Protein AF-A0A8H2W6Y8-F1 (afdb_monomer_lite)

pLDDT: mean 78.62, std 17.36, range [32.47, 96.5]

Radius of gyration: 26.42 Å; chains: 1; bounding box: 64×46×78 Å

InterPro domains:
  IPR027417 P-loop containing nucleoside triphosphate hydrolase [G3DSA:3.40.50.300] (238-342)
  IPR027417 P-loop containing nucleoside triphosphate hydrolase [SSF52540] (246-328)

Organism: NCBI:txid28548

Structure (mmCIF, N/CA/C/O backbone):
data_AF-A0A8H2W6Y8-F1
#
_entry.id   AF-A0A8H2W6Y8-F1
#
loop_
_atom_site.group_PDB
_atom_site.id
_atom_site.type_symbol
_atom_site.label_atom_id
_atom_site.label_alt_id
_atom_site.label_comp_id
_atom_site.label_asym_id
_atom_site.label_entity_id
_atom_site.label_seq_id
_atom_site.pdbx_PDB_ins_code
_atom_site.Cartn_x
_atom_site.Cartn_y
_atom_site.Cartn_z
_atom_site.occupancy
_atom_site.B_iso_or_equiv
_atom_site.auth_seq_id
_atom_site.auth_comp_id
_atom_site.auth_asym_id
_atom_site.auth_atom_id
_atom_site.pdbx_PDB_model_num
ATOM 1 N N . MET A 1 1 ? 9.771 1.539 -40.640 1.00 57.88 1 MET A N 1
ATOM 2 C CA . MET A 1 1 ? 8.808 1.721 -39.533 1.00 57.88 1 MET A CA 1
ATOM 3 C C . MET A 1 1 ? 7.885 0.518 -39.459 1.00 57.88 1 MET A C 1
ATOM 5 O O . MET A 1 1 ? 7.829 -0.084 -38.401 1.00 57.88 1 MET A O 1
ATOM 9 N N . ASP A 1 2 ? 7.349 0.061 -40.593 1.00 81.31 2 ASP A N 1
ATOM 10 C CA . ASP A 1 2 ? 6.396 -1.059 -40.687 1.00 81.31 2 ASP A CA 1
ATOM 11 C C . ASP A 1 2 ? 6.769 -2.348 -39.928 1.00 81.31 2 ASP A C 1
ATOM 13 O O . ASP A 1 2 ? 5.905 -2.945 -39.291 1.00 81.31 2 ASP A O 1
ATOM 17 N N . GLU A 1 3 ? 8.038 -2.783 -39.932 1.00 86.38 3 GLU A N 1
ATOM 18 C CA . GLU A 1 3 ? 8.434 -4.002 -39.201 1.00 86.38 3 GLU A CA 1
ATOM 19 C C . GLU A 1 3 ? 8.438 -3.807 -37.674 1.00 86.38 3 GLU A C 1
ATOM 21 O O . GLU A 1 3 ? 7.981 -4.681 -36.938 1.00 86.38 3 GLU A O 1
ATOM 26 N N . VAL A 1 4 ? 8.915 -2.653 -37.191 1.00 87.25 4 VAL A N 1
ATOM 27 C CA . VAL A 1 4 ? 8.958 -2.340 -35.751 1.00 87.25 4 VAL A CA 1
ATOM 28 C C . VAL A 1 4 ? 7.540 -2.250 -35.204 1.00 87.25 4 VAL A C 1
ATOM 30 O O . VAL A 1 4 ? 7.223 -2.895 -34.208 1.00 87.25 4 VAL A O 1
ATOM 33 N N . ASP A 1 5 ? 6.670 -1.512 -35.892 1.00 88.12 5 ASP A N 1
ATOM 34 C CA . ASP A 1 5 ? 5.278 -1.345 -35.478 1.00 88.12 5 ASP A CA 1
ATOM 35 C C . ASP A 1 5 ? 4.524 -2.685 -35.502 1.00 88.12 5 ASP A C 1
ATOM 37 O O . ASP A 1 5 ? 3.761 -2.979 -34.580 1.00 88.12 5 ASP A O 1
ATOM 41 N N . SER A 1 6 ? 4.792 -3.544 -36.494 1.00 92.38 6 SER A N 1
ATOM 42 C CA . SER A 1 6 ? 4.224 -4.897 -36.564 1.00 92.38 6 SER A CA 1
ATOM 43 C C . SER A 1 6 ? 4.659 -5.785 -35.390 1.00 92.38 6 SER A C 1
ATOM 45 O O . SER A 1 6 ? 3.832 -6.492 -34.807 1.00 92.38 6 SER A O 1
ATOM 47 N N . LEU A 1 7 ? 5.939 -5.740 -35.004 1.00 91.19 7 LEU A N 1
ATOM 48 C CA . LEU A 1 7 ? 6.448 -6.491 -33.853 1.00 91.19 7 LEU A CA 1
ATOM 49 C C . LEU A 1 7 ? 5.825 -6.003 -32.541 1.00 91.19 7 LEU A C 1
ATOM 51 O O . LEU A 1 7 ? 5.311 -6.819 -31.771 1.00 91.19 7 LEU A O 1
ATOM 55 N N . LEU A 1 8 ? 5.781 -4.685 -32.327 1.00 90.75 8 LEU A N 1
ATOM 56 C CA . LEU A 1 8 ? 5.192 -4.097 -31.123 1.00 90.75 8 LEU A CA 1
ATOM 57 C C . LEU A 1 8 ? 3.691 -4.406 -31.015 1.00 90.75 8 LEU A C 1
ATOM 59 O O . LEU A 1 8 ? 3.219 -4.756 -29.935 1.00 90.75 8 LEU A O 1
ATOM 63 N N . GLN A 1 9 ? 2.939 -4.382 -32.122 1.00 90.50 9 GLN A N 1
ATOM 64 C CA . GLN A 1 9 ? 1.527 -4.803 -32.135 1.00 90.50 9 GLN A CA 1
ATOM 65 C C . GLN A 1 9 ? 1.342 -6.264 -31.703 1.00 90.50 9 GLN A C 1
ATOM 67 O O . GLN A 1 9 ? 0.351 -6.603 -31.056 1.00 90.50 9 GLN A O 1
ATOM 72 N N . ARG A 1 10 ? 2.316 -7.127 -32.010 1.00 92.75 10 ARG A N 1
ATOM 73 C CA . ARG A 1 10 ? 2.353 -8.534 -31.582 1.00 92.75 10 ARG A CA 1
ATOM 74 C C . ARG A 1 10 ? 2.951 -8.728 -30.183 1.00 92.75 10 ARG A C 1
ATOM 76 O O . ARG A 1 10 ? 3.127 -9.872 -29.779 1.00 92.75 10 ARG A O 1
ATOM 83 N N . ARG A 1 11 ? 3.237 -7.639 -29.452 1.00 92.94 11 ARG A N 1
ATOM 84 C CA . ARG A 1 11 ? 3.897 -7.612 -28.131 1.00 92.94 11 ARG A CA 1
ATOM 85 C C . ARG A 1 11 ? 5.300 -8.229 -28.119 1.00 92.94 11 ARG A C 1
ATOM 87 O O . ARG A 1 11 ? 5.751 -8.730 -27.092 1.00 92.94 11 ARG A O 1
ATOM 94 N N . LYS A 1 12 ? 5.995 -8.167 -29.254 1.00 92.56 12 LYS A N 1
ATOM 95 C CA . LYS A 1 12 ? 7.342 -8.710 -29.431 1.00 92.56 12 LYS A CA 1
ATOM 96 C C . LYS A 1 12 ? 8.338 -7.609 -29.773 1.00 92.56 12 LYS A C 1
ATOM 98 O O . LYS A 1 12 ? 7.972 -6.553 -30.283 1.00 92.56 12 LYS A O 1
ATOM 103 N N . THR A 1 13 ? 9.611 -7.865 -29.516 1.00 91.12 13 THR A N 1
ATOM 104 C CA . THR A 1 13 ? 10.723 -6.999 -29.917 1.00 91.12 13 THR A CA 1
ATOM 105 C C . THR A 1 13 ? 11.926 -7.830 -30.368 1.00 91.12 13 THR A C 1
ATOM 107 O O . THR A 1 13 ? 11.927 -9.052 -30.257 1.00 91.12 13 THR A O 1
ATOM 110 N N . ARG A 1 14 ? 12.953 -7.166 -30.900 1.00 87.75 14 ARG A N 1
ATOM 111 C CA . ARG A 1 14 ? 14.262 -7.751 -31.233 1.00 87.75 14 ARG A CA 1
ATOM 112 C C . ARG A 1 14 ? 15.365 -6.871 -30.676 1.00 87.75 14 ARG A C 1
ATOM 114 O O . ARG A 1 14 ? 15.134 -5.685 -30.440 1.00 87.75 14 ARG A O 1
ATOM 121 N N . LEU A 1 15 ? 16.577 -7.416 -30.572 1.00 81.50 15 LEU A N 1
ATOM 122 C CA . LEU A 1 15 ? 17.758 -6.710 -30.066 1.00 81.50 15 LEU A CA 1
ATOM 123 C C . LEU A 1 15 ? 17.911 -5.297 -30.661 1.00 81.50 15 LEU A C 1
ATOM 125 O O . LEU A 1 15 ? 17.992 -4.302 -29.943 1.00 81.50 15 LEU A O 1
ATOM 129 N N . GLN A 1 16 ? 17.867 -5.203 -31.990 1.00 80.69 16 GLN A N 1
ATOM 130 C CA . GLN A 1 16 ? 18.023 -3.948 -32.731 1.00 80.69 16 GLN A CA 1
ATOM 131 C C . GLN A 1 16 ? 16.876 -2.936 -32.534 1.00 80.69 16 GLN A C 1
ATOM 133 O O . GLN A 1 16 ? 17.031 -1.754 -32.857 1.00 80.69 16 GLN A O 1
ATOM 138 N N . TYR A 1 17 ? 15.730 -3.375 -31.999 1.00 86.12 17 TYR A N 1
ATOM 139 C CA . TY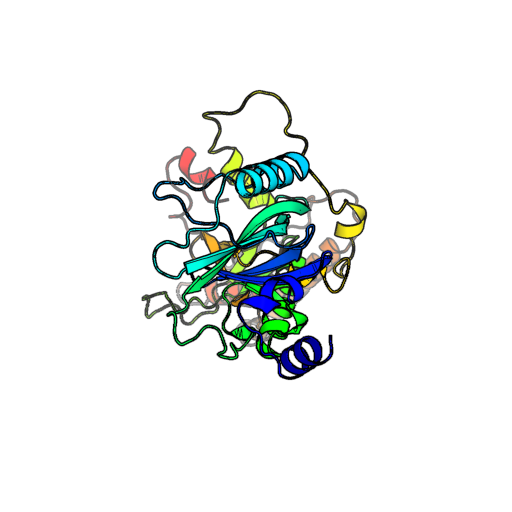R A 1 17 ? 14.519 -2.567 -31.839 1.00 86.12 17 TYR A CA 1
ATOM 140 C C . TYR A 1 17 ? 14.214 -2.156 -30.392 1.00 86.12 17 TYR A C 1
ATOM 142 O O . TYR A 1 17 ? 13.298 -1.368 -30.171 1.00 86.12 17 TYR A O 1
ATOM 150 N N . ILE A 1 18 ? 15.021 -2.579 -29.414 1.00 82.44 18 ILE A N 1
ATOM 151 C CA . ILE A 1 18 ? 14.842 -2.235 -27.989 1.00 82.44 18 ILE A CA 1
ATOM 152 C C . ILE A 1 18 ? 14.820 -0.729 -27.737 1.00 82.44 18 ILE A C 1
ATOM 154 O O . ILE A 1 18 ? 14.008 -0.248 -26.954 1.00 82.44 18 ILE A O 1
ATOM 158 N N . LYS A 1 19 ? 15.647 0.042 -28.448 1.00 78.06 19 LYS A N 1
ATOM 159 C CA . LYS A 1 19 ? 15.657 1.509 -28.328 1.00 78.06 19 LYS A CA 1
ATOM 160 C C . LYS A 1 19 ? 14.318 2.171 -28.686 1.00 78.06 19 LYS A C 1
ATOM 162 O O . LYS A 1 19 ? 14.076 3.293 -28.268 1.00 78.06 19 LYS A O 1
ATOM 167 N N . TYR A 1 20 ? 13.458 1.496 -29.456 1.00 84.31 20 TYR A N 1
ATOM 168 C CA . TYR A 1 20 ? 12.128 1.993 -29.828 1.00 84.31 20 TYR A CA 1
ATOM 169 C C . TYR A 1 20 ? 11.031 1.564 -28.851 1.00 84.31 20 TYR A C 1
ATOM 171 O O . TYR A 1 20 ? 9.911 2.066 -28.943 1.00 84.31 20 TYR A O 1
ATOM 179 N N . LEU A 1 21 ? 11.336 0.640 -27.934 1.00 84.38 21 LEU A N 1
ATOM 180 C CA . LEU A 1 21 ? 10.375 0.130 -26.964 1.00 84.38 21 LEU A CA 1
ATOM 181 C C . LEU A 1 21 ? 10.017 1.184 -25.911 1.00 84.38 21 LEU A C 1
ATOM 183 O O . LEU A 1 21 ? 8.897 1.193 -25.416 1.00 84.38 21 LEU A O 1
ATOM 187 N N . PHE A 1 22 ? 10.953 2.071 -25.583 1.00 82.31 22 PHE A N 1
ATOM 188 C CA . PHE A 1 22 ? 10.809 3.019 -24.489 1.00 82.31 22 PHE A CA 1
ATOM 189 C C . PHE A 1 22 ? 10.804 4.451 -24.999 1.00 82.31 22 PHE A C 1
ATOM 191 O O . PHE A 1 22 ? 11.765 4.886 -25.636 1.00 82.31 22 PHE A O 1
ATOM 198 N N . LYS A 1 23 ? 9.761 5.214 -24.664 1.00 82.75 23 LYS A N 1
ATOM 199 C CA . LYS A 1 23 ? 9.707 6.648 -24.969 1.00 82.75 23 LYS A CA 1
ATOM 200 C C . LYS A 1 23 ? 9.779 7.480 -23.690 1.00 82.75 23 LYS A C 1
ATOM 202 O O . LYS A 1 23 ? 9.312 7.025 -22.641 1.00 82.75 23 LYS A O 1
ATOM 207 N N . PRO A 1 24 ? 10.338 8.702 -23.738 1.00 84.25 24 PRO A N 1
ATOM 208 C CA . PRO A 1 24 ? 10.309 9.612 -22.599 1.00 84.25 24 PRO A CA 1
ATOM 209 C C . PRO A 1 24 ? 8.874 9.905 -22.141 1.00 84.25 24 PRO A C 1
ATOM 211 O O . PRO A 1 24 ? 7.988 10.184 -22.946 1.00 84.25 24 PRO A O 1
ATOM 214 N N . GLY A 1 25 ? 8.650 9.874 -20.830 1.00 84.75 25 GLY A N 1
ATOM 215 C CA . GLY A 1 25 ? 7.371 10.171 -20.192 1.00 84.75 25 GLY A CA 1
ATOM 216 C C . GLY A 1 25 ? 6.416 8.983 -20.063 1.00 84.75 25 GLY A C 1
ATOM 217 O O . GLY A 1 25 ? 5.355 9.156 -19.450 1.00 84.75 25 GLY A O 1
ATOM 218 N N . GLU A 1 26 ? 6.771 7.812 -20.596 1.00 90.19 26 GLU A N 1
ATOM 219 C CA . GLU A 1 26 ? 5.995 6.576 -20.473 1.00 90.19 26 GLU A CA 1
ATOM 220 C C . GLU A 1 26 ? 6.192 5.902 -19.110 1.00 90.19 26 GLU A C 1
ATOM 222 O O . GLU A 1 26 ? 7.170 6.138 -18.397 1.00 90.19 26 GLU A O 1
ATOM 227 N N . LEU A 1 27 ? 5.222 5.065 -18.739 1.00 93.94 27 LEU A N 1
ATOM 228 C CA . LEU A 1 27 ? 5.322 4.209 -17.564 1.00 93.94 27 LEU A CA 1
ATOM 229 C C . LEU A 1 27 ? 6.021 2.910 -17.948 1.00 93.94 27 LEU A C 1
ATOM 231 O O . LEU A 1 27 ? 5.628 2.255 -18.914 1.00 93.94 27 LEU A O 1
ATOM 235 N N . VAL A 1 28 ? 7.012 2.522 -17.160 1.00 94.12 28 VAL A N 1
ATOM 236 C CA . VAL A 1 28 ? 7.707 1.239 -17.258 1.00 94.12 28 VAL A CA 1
ATOM 237 C C . VAL A 1 28 ? 7.577 0.496 -15.941 1.00 94.12 28 VAL A C 1
ATOM 239 O O . VAL A 1 28 ? 7.450 1.110 -14.882 1.00 94.12 28 VAL A O 1
ATOM 242 N N . VAL A 1 29 ? 7.606 -0.825 -16.016 1.00 94.50 29 VAL A N 1
ATOM 243 C CA . VAL A 1 29 ? 7.676 -1.710 -14.859 1.00 94.50 29 VAL A CA 1
ATOM 244 C C . VAL A 1 29 ? 9.027 -2.408 -14.862 1.00 94.50 29 VAL A C 1
ATOM 246 O O . VAL A 1 29 ? 9.508 -2.796 -15.922 1.00 94.50 29 VAL A O 1
ATOM 249 N N . GLU A 1 30 ? 9.641 -2.527 -13.691 1.00 93.62 30 GLU A N 1
ATOM 250 C CA . GLU A 1 30 ? 10.867 -3.291 -13.456 1.00 93.62 30 GLU A CA 1
ATOM 251 C C . GLU A 1 30 ? 10.551 -4.437 -12.496 1.00 93.62 30 GLU A C 1
ATOM 253 O O . GLU A 1 30 ? 10.016 -4.202 -11.409 1.00 93.62 30 GLU A O 1
ATOM 258 N N . TRP A 1 31 ? 10.920 -5.651 -12.884 1.00 90.31 31 TRP A N 1
ATOM 259 C CA . TRP A 1 31 ? 10.982 -6.823 -12.025 1.00 90.31 31 TRP A CA 1
ATOM 260 C C . TRP A 1 31 ? 12.385 -6.941 -11.441 1.00 90.31 31 TRP A C 1
ATOM 262 O O . TRP A 1 31 ? 13.370 -7.041 -12.169 1.00 90.31 31 TRP A O 1
ATOM 272 N N . LYS A 1 32 ? 12.497 -6.919 -10.112 1.00 84.88 32 LYS A N 1
ATOM 273 C CA . LYS A 1 32 ? 13.789 -7.018 -9.430 1.00 84.88 32 LYS A CA 1
ATOM 274 C C . LYS A 1 32 ? 13.637 -7.587 -8.033 1.00 84.88 32 LYS A C 1
ATOM 276 O O . LYS A 1 32 ? 12.787 -7.138 -7.275 1.00 84.88 32 LYS A O 1
ATOM 281 N N . ASP A 1 33 ? 14.491 -8.546 -7.681 1.00 82.75 33 ASP A N 1
ATOM 282 C CA . ASP A 1 33 ? 14.549 -9.134 -6.335 1.00 82.75 33 ASP A CA 1
ATOM 283 C C . ASP A 1 33 ? 13.177 -9.664 -5.838 1.00 82.75 33 ASP A C 1
ATOM 285 O O . ASP A 1 33 ? 12.866 -9.610 -4.651 1.00 82.75 33 ASP A O 1
ATOM 289 N N . GLY A 1 34 ? 12.336 -10.168 -6.754 1.00 81.31 34 GLY A N 1
ATOM 290 C CA . GLY A 1 34 ? 10.983 -10.663 -6.450 1.00 81.31 34 GLY A CA 1
ATOM 291 C C . GLY A 1 34 ? 9.915 -9.575 -6.261 1.00 81.31 34 GLY A C 1
ATOM 292 O O . GLY A 1 34 ? 8.761 -9.900 -5.981 1.00 81.31 34 GLY A O 1
ATOM 293 N N . ASP A 1 35 ? 10.277 -8.306 -6.441 1.00 87.81 35 ASP A N 1
ATOM 294 C CA . ASP A 1 35 ? 9.384 -7.153 -6.391 1.00 87.81 35 ASP A CA 1
ATOM 295 C C . ASP A 1 35 ? 9.195 -6.536 -7.785 1.00 87.81 35 ASP A C 1
ATOM 297 O O . ASP A 1 35 ? 10.039 -6.665 -8.672 1.00 87.81 35 ASP A O 1
ATOM 301 N N . ILE A 1 36 ? 8.068 -5.856 -7.973 1.00 91.75 36 ILE A N 1
ATOM 302 C CA . ILE A 1 36 ? 7.734 -5.147 -9.209 1.00 91.75 36 ILE A CA 1
ATOM 303 C C . ILE A 1 36 ? 7.612 -3.680 -8.878 1.00 91.75 36 ILE A C 1
ATOM 305 O O . ILE A 1 36 ? 6.869 -3.330 -7.967 1.00 91.75 36 ILE A O 1
ATOM 309 N N . ARG A 1 37 ? 8.266 -2.802 -9.625 1.00 93.06 37 ARG A N 1
ATOM 310 C CA . ARG A 1 37 ? 8.217 -1.360 -9.369 1.00 93.06 37 ARG A CA 1
ATOM 311 C C . ARG A 1 37 ? 7.871 -0.607 -10.635 1.00 93.06 37 ARG A C 1
ATOM 313 O O . ARG A 1 37 ? 8.383 -0.929 -11.702 1.00 93.06 37 ARG A O 1
ATOM 320 N N . GLY A 1 38 ? 7.004 0.392 -10.513 1.00 94.19 38 GLY A N 1
ATOM 321 C CA . GLY A 1 38 ? 6.691 1.288 -11.616 1.00 94.19 38 GLY A CA 1
ATOM 322 C C . GLY A 1 38 ? 7.565 2.532 -11.593 1.00 94.19 38 GLY A C 1
ATOM 323 O O . GLY A 1 38 ? 7.826 3.121 -10.542 1.00 94.19 38 GLY A O 1
ATOM 324 N N . PHE A 1 39 ? 7.987 2.952 -12.777 1.00 93.75 39 PHE A N 1
ATOM 325 C CA . PHE A 1 39 ? 8.749 4.171 -12.987 1.00 93.75 39 PHE A CA 1
ATOM 326 C C . PHE A 1 39 ? 8.169 4.949 -14.156 1.00 93.75 39 PHE A C 1
ATOM 328 O O . PHE A 1 39 ? 7.651 4.381 -15.114 1.00 93.75 39 PHE A O 1
ATOM 335 N N . ARG A 1 40 ? 8.304 6.269 -14.103 1.00 91.94 40 ARG A N 1
ATOM 336 C CA . ARG A 1 40 ? 8.114 7.134 -15.260 1.00 91.94 40 ARG A CA 1
ATOM 337 C C . ARG A 1 40 ? 9.471 7.410 -15.885 1.00 91.94 40 ARG A C 1
ATOM 339 O O . ARG A 1 40 ? 10.381 7.841 -15.181 1.00 91.94 40 ARG A O 1
ATOM 346 N N . THR A 1 41 ? 9.625 7.167 -17.177 1.00 86.62 41 THR A N 1
ATOM 347 C CA . THR A 1 41 ? 10.872 7.484 -17.880 1.00 86.62 41 THR A CA 1
ATOM 348 C C . THR A 1 41 ? 10.993 8.994 -18.061 1.00 86.62 41 THR A C 1
ATOM 350 O O . THR A 1 41 ? 10.027 9.673 -18.414 1.00 86.62 41 THR A O 1
ATOM 353 N N . ASN A 1 42 ? 12.186 9.542 -17.838 1.00 74.56 42 ASN A N 1
ATOM 354 C CA . ASN A 1 42 ? 12.451 10.969 -18.063 1.00 74.56 42 ASN A CA 1
ATOM 355 C C . ASN A 1 42 ? 13.417 11.225 -19.228 1.00 74.56 42 ASN A C 1
ATOM 357 O O . ASN A 1 42 ? 13.525 12.360 -19.684 1.00 74.56 42 ASN A O 1
ATOM 361 N N . PHE A 1 43 ? 14.114 10.190 -19.694 1.00 63.72 43 PHE A N 1
ATOM 362 C CA . PHE A 1 43 ? 15.139 10.274 -20.728 1.00 63.72 43 PHE A CA 1
ATOM 363 C C . PHE A 1 43 ? 15.002 9.091 -21.696 1.00 63.72 43 PHE A C 1
ATOM 365 O O . PHE A 1 43 ? 14.433 8.058 -21.334 1.00 63.72 43 PHE A O 1
ATOM 372 N N . GLU A 1 44 ? 15.495 9.239 -22.926 1.00 60.59 44 GLU A N 1
ATOM 373 C CA . GLU A 1 44 ? 15.578 8.114 -23.867 1.00 60.59 44 GLU A CA 1
ATOM 374 C C . GLU A 1 44 ? 16.539 7.048 -23.318 1.00 60.59 44 GLU A C 1
ATOM 376 O O . GLU A 1 44 ? 17.486 7.364 -22.599 1.00 60.59 44 GLU A O 1
ATOM 381 N N . PHE A 1 45 ? 16.294 5.767 -23.602 1.00 60.88 45 PHE A N 1
ATOM 382 C CA . PHE A 1 45 ? 17.255 4.728 -23.223 1.00 60.88 45 PHE A CA 1
ATOM 383 C C . PHE A 1 45 ? 18.576 4.957 -23.962 1.00 60.88 45 PHE A C 1
ATOM 385 O O . PHE A 1 45 ? 18.586 5.227 -25.165 1.00 60.88 45 PHE A O 1
ATOM 392 N N . THR A 1 46 ? 19.693 4.831 -23.247 1.00 59.12 46 THR A N 1
ATOM 393 C CA . THR A 1 46 ? 21.021 4.867 -23.863 1.00 59.12 46 THR A CA 1
ATOM 394 C C . THR A 1 46 ? 21.151 3.723 -24.870 1.00 59.12 46 THR A C 1
ATOM 396 O O . THR A 1 46 ? 20.451 2.714 -24.775 1.00 59.12 46 THR A O 1
ATOM 399 N N . GLY A 1 47 ? 22.089 3.831 -25.815 1.00 54.16 47 GLY A N 1
ATOM 400 C CA . GLY A 1 47 ? 22.536 2.663 -26.583 1.00 54.16 47 GLY A CA 1
ATOM 401 C C . GLY A 1 47 ? 23.103 1.556 -25.673 1.00 54.16 47 GLY A C 1
ATOM 402 O O . GLY A 1 47 ? 23.274 1.789 -24.471 1.00 54.16 47 GLY A O 1
ATOM 403 N N . PRO A 1 48 ? 23.385 0.356 -26.216 1.00 51.62 48 PRO A N 1
ATOM 404 C CA . PRO A 1 48 ? 23.919 -0.745 -25.426 1.00 51.62 48 PRO A CA 1
ATOM 405 C C . PRO A 1 48 ? 25.256 -0.355 -24.768 1.00 51.62 48 PRO A C 1
ATOM 407 O O . PRO A 1 48 ? 26.178 0.089 -25.447 1.00 51.62 48 PRO A O 1
ATOM 410 N N . VAL A 1 49 ? 25.348 -0.518 -23.450 1.00 52.78 49 VAL A N 1
ATOM 411 C CA . VAL A 1 49 ? 26.503 -0.239 -22.590 1.00 52.78 49 VAL A CA 1
ATOM 412 C C . VAL A 1 49 ? 27.117 -1.572 -22.151 1.00 52.78 49 VAL A C 1
ATOM 414 O O . VAL A 1 49 ? 26.396 -2.518 -21.849 1.00 52.78 49 VAL A O 1
ATOM 417 N N . VAL A 1 50 ? 28.446 -1.675 -22.096 1.00 50.78 50 VAL A N 1
ATOM 418 C CA . VAL A 1 50 ? 29.147 -2.889 -21.634 1.00 50.78 50 VAL A CA 1
ATOM 419 C C . VAL A 1 50 ? 29.388 -2.810 -20.125 1.00 50.78 50 VAL A C 1
ATOM 421 O O . VAL A 1 50 ? 29.873 -1.797 -19.624 1.00 50.78 50 VAL A O 1
ATOM 424 N N . GLN A 1 51 ? 29.086 -3.882 -19.387 1.00 44.91 51 GLN A N 1
ATOM 425 C CA . GLN A 1 51 ? 29.357 -3.962 -17.949 1.00 44.91 51 GLN A CA 1
ATOM 426 C C . GLN A 1 51 ? 30.866 -4.144 -17.698 1.00 44.91 51 GLN A C 1
ATOM 428 O O . GLN A 1 51 ? 31.460 -5.143 -18.109 1.00 44.91 51 GLN A O 1
ATOM 433 N N . LYS A 1 52 ? 31.512 -3.202 -16.998 1.00 43.66 52 LYS A N 1
ATOM 434 C CA . LYS A 1 52 ? 32.857 -3.424 -16.441 1.00 43.66 52 LYS A CA 1
ATOM 435 C C . LYS A 1 52 ? 32.738 -4.191 -15.120 1.00 43.66 52 LYS A C 1
ATOM 437 O O . LYS A 1 52 ? 31.995 -3.796 -14.225 1.00 43.66 52 LYS A O 1
ATOM 442 N N . ASN A 1 53 ? 33.499 -5.278 -14.974 1.00 32.47 53 ASN A N 1
ATOM 443 C CA . ASN A 1 53 ? 33.583 -6.016 -13.711 1.00 32.47 53 ASN A CA 1
ATOM 444 C C . ASN A 1 53 ? 34.035 -5.087 -12.570 1.00 32.47 53 ASN A C 1
ATOM 446 O O . ASN A 1 53 ? 35.104 -4.485 -12.654 1.00 32.47 53 ASN A O 1
ATOM 450 N N . GLY A 1 54 ? 33.249 -5.025 -11.489 1.00 43.19 54 GLY A N 1
ATOM 451 C CA . GLY A 1 54 ? 33.624 -4.350 -10.240 1.00 43.19 54 GLY A CA 1
ATOM 452 C C . GLY A 1 54 ? 32.894 -3.043 -9.911 1.00 43.19 54 GLY A C 1
ATOM 453 O O . GLY A 1 54 ? 33.242 -2.415 -8.909 1.00 43.19 54 GLY A O 1
ATOM 454 N N . GLU A 1 55 ? 31.883 -2.624 -10.680 1.00 44.09 55 GLU A N 1
ATOM 455 C CA . GLU A 1 55 ? 31.085 -1.443 -10.321 1.00 44.09 55 GLU A CA 1
ATOM 456 C C . GLU A 1 55 ? 30.250 -1.697 -9.055 1.00 44.09 55 GLU A C 1
ATOM 458 O O . GLU A 1 55 ? 29.300 -2.481 -9.029 1.00 44.09 55 GLU A O 1
ATOM 463 N N . LYS A 1 56 ? 30.620 -1.028 -7.958 1.00 41.12 56 LYS A N 1
ATOM 464 C CA . LYS A 1 56 ? 29.801 -0.988 -6.743 1.00 41.12 56 LYS A CA 1
ATOM 465 C C . LYS A 1 56 ? 28.537 -0.167 -7.014 1.00 41.12 56 LYS A C 1
ATOM 467 O O . LYS A 1 56 ? 28.628 0.920 -7.580 1.00 41.12 56 LYS A O 1
ATOM 472 N N . ARG A 1 57 ? 27.384 -0.660 -6.533 1.00 41.66 57 ARG A N 1
ATOM 473 C CA . ARG A 1 57 ? 26.079 0.038 -6.521 1.00 41.66 57 ARG A CA 1
ATOM 474 C C . ARG A 1 57 ? 26.259 1.523 -6.160 1.00 41.66 57 ARG A C 1
ATOM 476 O O . ARG A 1 57 ? 26.571 1.840 -5.009 1.00 41.66 57 ARG A O 1
ATOM 483 N N . LYS A 1 58 ? 26.038 2.431 -7.119 1.00 51.41 58 LYS A N 1
ATOM 484 C CA . LYS A 1 58 ? 25.914 3.870 -6.840 1.00 51.41 58 LYS A CA 1
ATOM 485 C C . LYS A 1 58 ? 24.585 4.086 -6.094 1.00 51.41 58 LYS A C 1
ATOM 487 O O . LYS A 1 58 ? 23.568 3.490 -6.448 1.00 51.41 58 LYS A O 1
ATOM 492 N N . LYS A 1 59 ? 24.595 4.878 -5.015 1.00 46.72 59 LYS A N 1
ATOM 493 C CA . LYS A 1 59 ? 23.367 5.255 -4.288 1.00 46.72 59 LYS A CA 1
ATOM 494 C C . LYS A 1 59 ? 22.406 5.983 -5.247 1.00 46.72 59 LYS A C 1
ATOM 496 O O . LYS A 1 59 ? 22.896 6.657 -6.153 1.00 46.72 59 LYS A O 1
ATOM 501 N N . PRO A 1 60 ? 21.075 5.882 -5.058 1.00 48.94 60 PRO A N 1
ATOM 502 C CA . PRO A 1 60 ? 20.128 6.674 -5.841 1.00 48.94 60 PRO A CA 1
ATOM 503 C C . PRO A 1 60 ? 20.484 8.163 -5.740 1.00 48.94 60 PRO A C 1
ATOM 505 O O . PRO A 1 60 ? 20.798 8.656 -4.653 1.00 48.94 60 PRO A O 1
ATOM 508 N N . ALA A 1 61 ? 20.490 8.850 -6.882 1.00 57.38 61 ALA A N 1
ATOM 509 C CA . ALA A 1 61 ? 20.902 10.246 -6.973 1.00 57.38 61 ALA A CA 1
ATOM 510 C C . ALA A 1 61 ? 19.927 11.156 -6.210 1.00 57.38 61 ALA A C 1
ATOM 512 O O . ALA A 1 61 ? 18.710 10.944 -6.247 1.00 57.38 61 ALA A O 1
ATOM 513 N N . LEU A 1 62 ? 20.447 12.185 -5.529 1.00 52.94 62 LEU A N 1
ATOM 514 C CA . LEU A 1 62 ? 19.613 13.081 -4.720 1.00 52.94 62 LEU A CA 1
ATOM 515 C C . LEU A 1 62 ? 18.724 13.978 -5.590 1.00 52.94 62 LEU A C 1
ATOM 517 O O . LEU A 1 62 ? 17.666 14.427 -5.141 1.00 52.94 62 LEU A O 1
ATOM 521 N N . ASN A 1 63 ? 19.132 14.249 -6.832 1.00 66.12 63 ASN A N 1
ATOM 522 C CA . ASN A 1 63 ? 18.381 15.076 -7.769 1.00 66.12 63 ASN A CA 1
ATOM 523 C C . ASN A 1 63 ? 18.555 14.628 -9.231 1.00 66.12 63 ASN A C 1
ATOM 525 O O . ASN A 1 63 ? 19.433 13.838 -9.573 1.00 66.12 63 ASN A O 1
ATOM 529 N N . TYR A 1 64 ? 17.692 15.164 -10.100 1.00 64.06 64 TYR A N 1
ATOM 530 C CA . TYR A 1 64 ? 17.660 14.849 -11.530 1.00 64.06 64 TYR A CA 1
ATOM 531 C C . TYR A 1 64 ? 18.990 15.142 -12.240 1.00 64.06 64 TYR A C 1
ATOM 533 O O . TYR A 1 64 ? 19.421 14.349 -13.068 1.00 64.06 64 TYR A O 1
ATOM 541 N N . ALA A 1 65 ? 19.651 16.258 -11.912 1.00 68.38 65 ALA A N 1
ATOM 542 C CA . ALA A 1 65 ? 20.885 16.669 -12.580 1.00 68.38 65 ALA A CA 1
ATOM 543 C C . ALA A 1 65 ? 22.050 15.717 -12.272 1.00 68.38 65 ALA A C 1
ATOM 545 O O . ALA A 1 65 ? 22.807 15.367 -13.172 1.00 68.38 65 ALA A O 1
ATOM 546 N N . GLU A 1 66 ? 22.172 15.262 -11.024 1.00 71.12 66 GLU A N 1
ATOM 547 C CA . GLU A 1 66 ? 23.141 14.235 -10.623 1.00 71.12 66 GLU A CA 1
ATOM 548 C C . GLU A 1 66 ? 22.852 12.891 -11.290 1.00 71.12 66 GLU A C 1
ATOM 550 O O . GLU A 1 66 ? 23.768 12.249 -11.799 1.00 71.12 66 GLU A O 1
ATOM 555 N N . ALA A 1 67 ? 21.580 12.488 -11.327 1.00 68.12 67 ALA A N 1
ATOM 556 C CA . ALA A 1 67 ? 21.175 11.228 -11.940 1.00 68.12 67 ALA A CA 1
ATOM 557 C C . ALA A 1 67 ? 21.461 11.216 -13.449 1.00 68.12 67 ALA A C 1
ATOM 559 O O . ALA A 1 67 ? 21.993 10.245 -13.980 1.00 68.12 67 ALA A O 1
ATOM 560 N N . LEU A 1 68 ? 21.147 12.325 -14.126 1.00 68.12 68 LEU A N 1
ATOM 561 C CA . LEU A 1 68 ? 21.389 12.497 -15.552 1.00 68.12 68 LEU A CA 1
ATOM 562 C C . LEU A 1 68 ? 22.888 12.536 -15.865 1.00 68.12 68 LEU A C 1
ATOM 564 O O . LEU A 1 68 ? 23.320 11.850 -16.785 1.00 68.12 68 LEU A O 1
ATOM 568 N N . ARG A 1 69 ? 23.690 13.279 -15.087 1.00 72.62 69 ARG A N 1
ATOM 569 C CA . ARG A 1 69 ? 25.154 13.301 -15.252 1.00 72.62 69 ARG A CA 1
ATOM 570 C C . ARG A 1 69 ? 25.756 11.910 -15.114 1.00 72.62 69 ARG A C 1
ATOM 572 O O . ARG A 1 69 ? 26.518 11.515 -15.982 1.00 72.62 69 ARG A O 1
ATOM 579 N N . ALA A 1 70 ? 25.359 11.150 -14.094 1.00 68.88 70 ALA A N 1
ATOM 580 C CA . ALA A 1 70 ? 25.867 9.796 -13.890 1.00 68.88 70 ALA A CA 1
ATOM 581 C C . ALA A 1 70 ? 25.569 8.867 -15.081 1.00 68.88 70 ALA A C 1
ATOM 583 O O . ALA A 1 70 ? 26.416 8.063 -15.452 1.00 68.88 70 ALA A O 1
ATOM 584 N N . ILE A 1 71 ? 24.385 8.985 -15.694 1.00 67.31 71 ILE A N 1
ATOM 585 C CA . ILE A 1 71 ? 24.013 8.181 -16.868 1.00 67.31 71 ILE A CA 1
ATOM 586 C C . ILE A 1 71 ? 24.770 8.633 -18.122 1.00 67.31 71 ILE A C 1
ATOM 588 O O . ILE A 1 71 ? 25.220 7.787 -18.890 1.00 67.31 71 ILE A O 1
ATOM 592 N N . LEU A 1 72 ? 24.918 9.945 -18.335 1.00 67.50 72 LEU A N 1
ATOM 593 C CA . LEU A 1 72 ? 25.656 10.486 -19.481 1.00 67.50 72 LEU A CA 1
ATOM 594 C C . LEU A 1 72 ? 27.151 10.141 -19.402 1.00 67.50 72 LEU A C 1
ATOM 596 O O . LEU A 1 72 ? 27.719 9.700 -20.394 1.00 67.50 72 LEU A O 1
ATOM 600 N N . GLU A 1 73 ? 27.762 10.245 -18.220 1.00 69.25 73 GLU A N 1
ATOM 601 C CA . GLU A 1 73 ? 29.151 9.829 -17.979 1.00 69.25 73 GLU A CA 1
ATOM 602 C C . GLU A 1 73 ? 29.349 8.324 -18.229 1.00 69.25 73 GLU A C 1
ATOM 604 O O . GLU A 1 73 ? 30.323 7.929 -18.871 1.00 69.25 73 GLU A O 1
ATOM 609 N N . ASP A 1 74 ? 28.416 7.478 -17.771 1.00 63.00 74 ASP A N 1
ATOM 610 C CA . ASP A 1 74 ? 28.449 6.033 -18.033 1.00 63.00 74 ASP A CA 1
ATOM 611 C C . ASP A 1 74 ? 28.312 5.728 -19.548 1.00 63.00 74 ASP A C 1
ATOM 613 O O . ASP A 1 74 ? 28.948 4.795 -20.049 1.00 63.00 74 ASP A O 1
ATOM 617 N N . ALA A 1 75 ? 27.511 6.513 -20.284 1.00 60.38 75 ALA A N 1
ATOM 618 C CA . ALA A 1 75 ? 27.287 6.357 -21.725 1.00 60.38 75 ALA A CA 1
ATOM 619 C C . ALA A 1 75 ? 28.472 6.836 -22.588 1.00 60.38 75 ALA A C 1
ATOM 621 O O . ALA A 1 75 ? 28.720 6.263 -23.648 1.00 60.38 75 ALA A O 1
ATOM 622 N N . GLU A 1 76 ? 29.221 7.851 -22.145 1.00 57.50 76 GLU A N 1
ATOM 623 C CA . GLU A 1 76 ? 30.387 8.396 -22.863 1.00 57.50 76 GLU A CA 1
ATOM 624 C C . GLU A 1 76 ? 31.645 7.508 -22.755 1.00 57.50 76 GLU A C 1
ATOM 626 O O . GLU A 1 76 ? 32.554 7.617 -23.579 1.00 57.50 76 GLU A O 1
ATOM 631 N N . GLN A 1 77 ? 31.723 6.609 -21.765 1.00 53.91 77 GLN A N 1
ATOM 632 C CA . GLN A 1 77 ? 32.964 5.899 -21.418 1.00 53.91 77 GLN A CA 1
ATOM 633 C C . GLN A 1 77 ? 33.236 4.554 -22.139 1.00 53.91 77 GLN A C 1
ATOM 635 O O . GLN A 1 77 ? 34.244 3.922 -21.800 1.00 53.91 77 GLN A O 1
ATOM 640 N N . HIS A 1 78 ? 32.422 4.068 -23.098 1.00 51.38 78 HIS A N 1
ATOM 641 C CA . HIS A 1 78 ? 32.575 2.681 -23.604 1.00 51.38 78 HIS A CA 1
ATOM 642 C C . HIS A 1 78 ? 32.418 2.423 -25.113 1.00 51.38 78 HIS A C 1
ATOM 644 O O . HIS A 1 78 ? 31.587 3.007 -25.802 1.00 51.38 78 HIS A O 1
ATOM 650 N N . SER A 1 79 ? 33.255 1.474 -25.570 1.00 45.78 79 SER A N 1
ATOM 651 C CA . SER A 1 79 ? 33.374 0.876 -26.904 1.00 45.78 79 SER A CA 1
ATOM 652 C C . SER A 1 79 ? 32.399 -0.291 -27.141 1.00 45.78 79 SER A C 1
ATOM 654 O O . SER A 1 79 ? 31.776 -0.812 -26.221 1.00 45.78 79 SER A O 1
ATOM 656 N N . THR A 1 80 ? 32.311 -0.725 -28.399 1.00 46.34 80 THR A N 1
ATOM 657 C CA . THR A 1 80 ? 31.351 -1.690 -28.969 1.00 46.34 80 THR A CA 1
ATOM 658 C C . THR A 1 80 ? 31.601 -3.175 -28.638 1.00 46.34 80 THR A C 1
ATOM 660 O O . THR A 1 80 ? 30.926 -4.034 -29.200 1.00 46.34 80 THR A O 1
ATOM 663 N N . GLU A 1 81 ? 32.559 -3.523 -27.771 1.00 46.16 81 GLU A N 1
ATOM 664 C CA . GLU A 1 81 ? 32.930 -4.929 -27.526 1.00 46.16 81 GLU A CA 1
ATOM 665 C C . GLU A 1 81 ? 32.105 -5.571 -26.397 1.00 46.16 81 GLU A C 1
ATOM 667 O O . GLU A 1 81 ? 32.372 -5.394 -25.208 1.00 46.16 81 GLU A O 1
ATOM 672 N N . VAL A 1 82 ? 31.104 -6.361 -26.792 1.00 53.81 82 VAL A N 1
ATOM 673 C CA . VAL A 1 82 ? 30.237 -7.161 -25.917 1.00 53.81 82 VAL A CA 1
ATOM 674 C C . VAL A 1 82 ? 31.029 -8.337 -25.333 1.00 53.81 82 VAL A C 1
ATOM 676 O O . VAL A 1 82 ? 31.327 -9.302 -26.034 1.00 53.81 82 VAL A O 1
ATOM 679 N N . LYS A 1 83 ? 31.354 -8.303 -24.036 1.00 48.25 83 LYS A N 1
ATOM 680 C CA . LYS A 1 83 ? 31.813 -9.506 -23.319 1.00 48.25 83 LYS A CA 1
ATOM 681 C C . LYS A 1 83 ? 30.602 -10.377 -22.952 1.00 48.25 83 LYS A C 1
ATOM 683 O O . LYS A 1 83 ? 29.606 -9.871 -22.450 1.00 48.25 83 LYS A O 1
ATOM 688 N N . ASP A 1 84 ? 30.692 -11.679 -23.221 1.00 61.31 84 ASP A N 1
ATOM 689 C CA . ASP A 1 84 ? 29.724 -12.735 -22.852 1.00 61.31 84 ASP A CA 1
ATOM 690 C C . ASP A 1 84 ? 28.321 -12.704 -23.503 1.00 61.31 84 ASP A C 1
ATOM 692 O O . ASP A 1 84 ? 27.414 -13.416 -23.056 1.00 61.31 84 ASP A O 1
ATOM 696 N N . GLY A 1 85 ? 28.126 -11.935 -24.582 1.00 67.75 85 GLY A N 1
ATOM 697 C CA . GLY A 1 85 ? 26.843 -11.866 -25.305 1.00 67.75 85 GLY A CA 1
ATOM 698 C C . GLY A 1 85 ? 25.720 -11.162 -24.528 1.00 67.75 85 GLY A C 1
ATOM 699 O O . GLY A 1 85 ? 24.540 -11.361 -24.822 1.00 67.75 85 GLY A O 1
ATOM 700 N N . VAL A 1 86 ? 26.067 -10.374 -23.504 1.00 75.38 86 VAL A N 1
ATOM 701 C CA . VAL A 1 86 ? 25.110 -9.582 -22.720 1.00 75.38 86 VAL A CA 1
ATOM 702 C C . VAL A 1 86 ? 25.079 -8.155 -23.250 1.00 75.38 86 VAL A C 1
ATOM 704 O O . VAL A 1 86 ? 26.057 -7.416 -23.156 1.00 75.38 86 VAL A O 1
ATOM 707 N N . HIS A 1 87 ? 23.930 -7.756 -23.776 1.00 77.12 87 HIS A N 1
ATOM 708 C CA . HIS A 1 87 ? 23.645 -6.386 -24.171 1.00 77.12 87 HIS A CA 1
ATOM 709 C C . HIS A 1 87 ? 22.872 -5.702 -23.044 1.00 77.12 87 HIS A C 1
ATOM 711 O O . HIS A 1 87 ? 21.909 -6.269 -22.529 1.00 77.12 87 HIS A O 1
ATOM 717 N N . MET A 1 88 ? 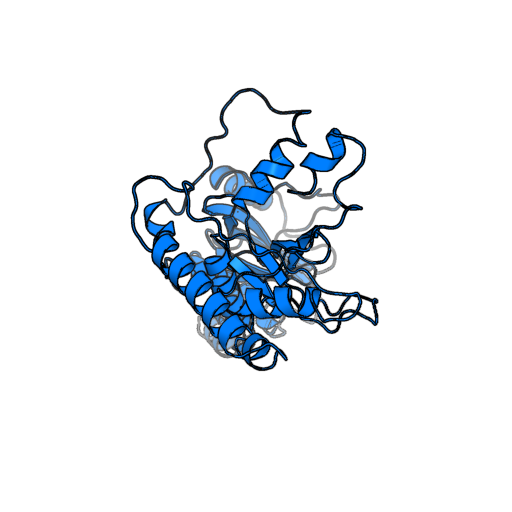23.286 -4.500 -22.644 1.00 78.31 88 MET A N 1
ATOM 718 C CA . MET A 1 88 ? 22.672 -3.785 -21.524 1.00 78.31 88 MET A CA 1
ATOM 719 C C . MET A 1 88 ? 22.274 -2.372 -21.934 1.00 78.31 88 MET A C 1
ATOM 721 O O . MET A 1 88 ? 23.079 -1.663 -22.510 1.00 78.31 88 MET A O 1
ATOM 725 N N . TRP A 1 89 ? 21.069 -1.924 -21.608 1.00 81.00 89 TRP A N 1
ATOM 726 C CA . TRP A 1 89 ? 20.611 -0.552 -21.843 1.00 81.00 89 TRP A CA 1
ATOM 727 C C . TRP A 1 89 ? 20.302 0.106 -20.508 1.00 81.00 89 TRP A C 1
ATOM 729 O O . TRP A 1 89 ? 19.770 -0.540 -19.606 1.00 81.00 89 TRP A O 1
ATOM 739 N N . LYS A 1 90 ? 20.611 1.398 -20.388 1.00 80.62 90 LYS A N 1
ATOM 740 C CA . LYS A 1 90 ? 20.340 2.186 -19.185 1.00 80.62 90 LYS A CA 1
ATOM 741 C C . LYS A 1 90 ? 19.339 3.299 -19.500 1.00 80.62 90 LYS A C 1
ATOM 743 O O . LYS A 1 90 ? 19.359 3.879 -20.582 1.00 80.62 90 LYS A O 1
ATOM 748 N N . THR A 1 91 ? 18.472 3.632 -18.551 1.00 80.12 91 THR A N 1
ATOM 749 C CA . THR A 1 91 ? 17.663 4.862 -18.593 1.00 80.12 91 THR A CA 1
ATOM 750 C C . THR A 1 91 ? 17.513 5.464 -17.204 1.00 80.12 91 THR A C 1
ATOM 752 O O . THR A 1 91 ? 17.902 4.858 -16.205 1.00 80.12 91 THR A O 1
ATOM 755 N N . LEU A 1 92 ? 16.897 6.643 -17.137 1.00 83.50 92 LEU A N 1
ATOM 756 C CA . LEU A 1 92 ? 16.474 7.258 -15.893 1.00 83.50 92 LEU A CA 1
ATOM 757 C C . LEU A 1 92 ? 14.974 7.067 -15.655 1.00 83.50 92 LEU A C 1
ATOM 759 O O . LEU A 1 92 ? 14.137 7.606 -16.387 1.00 83.50 92 LEU A O 1
ATOM 763 N N . GLY A 1 93 ? 14.652 6.355 -14.579 1.00 87.31 93 GLY A N 1
ATOM 764 C CA . GLY A 1 93 ? 13.306 6.232 -14.040 1.00 87.31 93 GLY A CA 1
ATOM 765 C C . GLY A 1 93 ? 13.062 7.206 -12.891 1.00 87.31 93 GLY A C 1
ATOM 766 O O . GLY A 1 93 ? 13.925 7.421 -12.039 1.00 87.31 93 GLY A O 1
ATOM 767 N N . CYS A 1 94 ? 11.863 7.772 -12.844 1.00 89.75 94 CYS A N 1
ATOM 768 C CA . CYS A 1 94 ? 11.333 8.537 -11.726 1.00 89.75 94 CYS A CA 1
ATOM 769 C C . CYS A 1 94 ? 10.261 7.712 -11.006 1.00 89.75 94 CYS A C 1
ATOM 771 O O . CYS A 1 94 ? 9.323 7.224 -11.633 1.00 89.75 94 CYS A O 1
ATOM 773 N N . SER A 1 95 ? 10.375 7.597 -9.688 1.00 91.81 95 SER A N 1
ATOM 774 C CA . SER A 1 95 ? 9.379 6.990 -8.794 1.00 91.81 95 SER A CA 1
ATOM 775 C C . SER A 1 95 ? 9.096 7.927 -7.619 1.00 91.81 95 SER A C 1
ATOM 777 O O . SER A 1 95 ? 9.678 9.016 -7.533 1.00 91.81 95 SER A O 1
ATOM 779 N N . TRP A 1 96 ? 8.207 7.522 -6.716 1.00 91.94 96 TRP A N 1
ATOM 780 C CA . TRP A 1 96 ? 7.916 8.272 -5.500 1.00 91.94 96 TRP A CA 1
ATOM 781 C C . TRP A 1 96 ? 8.520 7.599 -4.272 1.00 91.94 96 TRP A C 1
ATOM 783 O O . TRP A 1 96 ? 8.403 6.391 -4.089 1.00 91.94 96 TRP A O 1
ATOM 793 N N . LYS A 1 97 ? 9.120 8.406 -3.394 1.00 90.75 97 LYS A N 1
ATOM 794 C CA . LYS A 1 97 ? 9.292 8.059 -1.982 1.00 90.75 97 LYS A CA 1
ATOM 795 C C . LYS A 1 97 ? 8.214 8.755 -1.167 1.00 90.75 97 LYS A C 1
ATOM 797 O O . LYS A 1 97 ? 7.774 9.849 -1.528 1.00 90.75 97 LYS A O 1
ATOM 802 N N . PHE A 1 98 ? 7.843 8.138 -0.055 1.00 89.44 98 PHE A N 1
ATOM 803 C CA . PHE A 1 98 ? 6.939 8.734 0.912 1.00 89.44 98 PHE A CA 1
ATOM 804 C C . PHE A 1 98 ? 7.587 8.720 2.289 1.00 89.44 98 PHE A C 1
ATOM 806 O O . PHE A 1 98 ? 7.926 7.662 2.820 1.00 89.44 98 PHE A O 1
ATOM 813 N N . ASP A 1 99 ? 7.800 9.915 2.824 1.00 81.50 99 ASP A N 1
ATOM 814 C CA . ASP A 1 99 ? 8.365 10.125 4.148 1.00 81.50 99 ASP A CA 1
ATOM 815 C C . ASP A 1 99 ? 7.712 11.363 4.759 1.00 81.50 99 ASP A C 1
ATOM 817 O O . ASP A 1 99 ? 8.277 12.455 4.729 1.00 81.50 99 ASP A O 1
ATOM 821 N N . ARG A 1 100 ? 6.457 11.2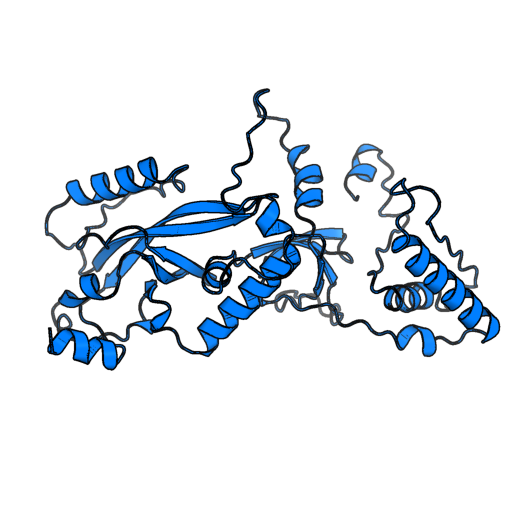05 5.208 1.00 83.69 100 ARG A N 1
ATOM 822 C CA . ARG A 1 100 ? 5.491 12.273 5.562 1.00 83.69 100 ARG A CA 1
ATOM 823 C C . ARG A 1 100 ? 4.959 13.051 4.361 1.00 83.69 100 ARG A C 1
ATOM 825 O O . ARG A 1 100 ? 3.763 13.310 4.265 1.00 83.69 100 ARG A O 1
ATOM 832 N N . THR A 1 101 ? 5.843 13.387 3.430 1.00 89.44 101 THR A N 1
ATOM 833 C CA . THR A 1 101 ? 5.519 14.016 2.151 1.00 89.44 101 THR A CA 1
ATOM 834 C C . THR A 1 101 ? 5.976 13.136 0.996 1.00 89.44 101 THR A C 1
ATOM 836 O O . THR A 1 101 ? 6.864 12.284 1.127 1.00 89.44 101 THR A O 1
ATOM 839 N N . PHE A 1 102 ? 5.355 13.334 -0.164 1.00 91.56 102 PHE A N 1
ATOM 840 C CA . PHE A 1 102 ? 5.754 12.658 -1.388 1.00 91.56 102 PHE A CA 1
ATOM 841 C C . PHE A 1 102 ? 6.869 13.438 -2.074 1.00 91.56 102 PHE A C 1
ATOM 843 O O . PHE A 1 102 ? 6.740 14.624 -2.375 1.00 91.56 102 PHE A O 1
ATOM 850 N N . SER A 1 103 ? 7.967 12.755 -2.377 1.00 90.62 103 SER A N 1
ATOM 851 C CA . SER A 1 103 ? 9.039 13.322 -3.194 1.00 90.62 103 SER A CA 1
ATOM 852 C C . SER A 1 103 ? 9.480 12.373 -4.289 1.00 90.62 103 SER A C 1
ATOM 854 O O . SER A 1 103 ? 9.449 11.150 -4.155 1.00 90.62 103 SER A O 1
ATOM 856 N N . ARG A 1 104 ? 9.903 12.961 -5.401 1.00 88.75 104 ARG A N 1
ATOM 857 C CA . ARG A 1 104 ? 10.403 12.233 -6.559 1.00 88.75 104 ARG A CA 1
ATOM 858 C C . ARG A 1 104 ? 11.794 11.695 -6.271 1.00 88.75 104 ARG A C 1
ATOM 860 O O . ARG A 1 104 ? 12.670 12.435 -5.811 1.00 88.75 104 ARG A O 1
ATOM 867 N N . VAL A 1 105 ? 11.992 10.426 -6.601 1.00 85.69 105 VAL A N 1
ATOM 868 C CA . VAL A 1 105 ? 13.284 9.741 -6.572 1.00 85.69 105 VAL A CA 1
ATOM 869 C C . VAL A 1 105 ? 13.646 9.319 -7.980 1.00 85.69 105 VAL A C 1
ATOM 871 O O . VAL A 1 105 ? 12.837 8.725 -8.693 1.00 85.69 105 VAL A O 1
ATOM 874 N N . TYR A 1 106 ? 14.882 9.617 -8.359 1.00 84.75 106 TYR A N 1
ATOM 875 C CA . TYR A 1 106 ? 15.437 9.268 -9.654 1.00 84.75 106 TYR A CA 1
ATOM 876 C C . TYR A 1 106 ? 16.372 8.072 -9.492 1.00 84.75 106 TYR A C 1
ATOM 878 O O . TYR A 1 106 ? 17.190 8.026 -8.572 1.00 84.75 106 TYR A O 1
ATOM 886 N N . SER A 1 107 ? 16.217 7.066 -10.343 1.00 83.62 107 SER A N 1
ATOM 887 C CA . SER A 1 107 ? 16.992 5.826 -10.295 1.00 83.62 107 SER A CA 1
ATOM 888 C C . SER A 1 107 ? 17.366 5.384 -11.700 1.00 83.62 107 SER A C 1
ATOM 890 O O . SER A 1 107 ? 16.566 5.505 -12.628 1.00 83.62 107 SER A O 1
ATOM 892 N N . THR A 1 108 ? 18.586 4.873 -11.849 1.00 83.50 108 THR A N 1
ATOM 893 C CA . THR A 1 108 ? 19.015 4.229 -13.089 1.00 83.50 108 THR A CA 1
ATOM 894 C C . THR A 1 108 ? 18.302 2.892 -13.216 1.00 83.50 108 THR A C 1
ATOM 896 O O . THR A 1 108 ? 18.360 2.067 -12.303 1.00 83.50 108 THR A O 1
ATOM 899 N N . LEU A 1 109 ? 17.623 2.703 -14.338 1.00 84.75 109 LEU A N 1
ATOM 900 C CA . LEU A 1 109 ? 16.990 1.451 -14.723 1.00 84.75 109 LEU A CA 1
ATOM 901 C C . LEU A 1 109 ? 17.888 0.751 -15.734 1.00 84.75 109 LEU A C 1
ATOM 903 O O . LEU A 1 109 ? 18.411 1.404 -16.639 1.00 84.75 109 LEU A O 1
ATOM 907 N N . GLU A 1 110 ? 18.060 -0.557 -15.578 1.00 84.88 110 GLU A N 1
ATOM 908 C CA . GLU A 1 110 ? 18.988 -1.358 -16.373 1.00 84.88 110 GLU A CA 1
ATOM 909 C C . GLU A 1 110 ? 18.234 -2.527 -17.003 1.00 84.88 110 GLU A C 1
ATOM 911 O O . GLU A 1 110 ? 17.710 -3.385 -16.299 1.00 84.88 110 GLU A O 1
ATOM 916 N N . LEU A 1 111 ? 18.179 -2.559 -18.332 1.00 85.62 111 LEU A N 1
ATOM 917 C CA . LEU A 1 111 ? 17.696 -3.711 -19.083 1.00 85.62 111 LEU A CA 1
ATOM 918 C C . LEU A 1 111 ? 18.909 -4.522 -19.523 1.00 85.62 111 LEU A C 1
ATOM 920 O O . LEU A 1 111 ? 19.733 -3.995 -20.264 1.00 85.62 111 LEU A O 1
ATOM 924 N N . ALA A 1 112 ? 19.009 -5.783 -19.116 1.00 83.06 112 ALA A N 1
ATOM 925 C CA . ALA A 1 112 ? 20.042 -6.697 -19.589 1.00 83.06 112 ALA A CA 1
ATOM 926 C C . ALA A 1 112 ? 19.407 -7.815 -20.420 1.00 83.06 112 ALA A C 1
ATOM 928 O O . ALA A 1 112 ? 18.455 -8.457 -19.990 1.00 83.06 112 ALA A O 1
ATOM 929 N N . LEU A 1 113 ? 19.951 -8.072 -21.607 1.00 80.31 113 LEU A N 1
ATOM 930 C CA . LEU A 1 113 ? 19.562 -9.201 -22.441 1.00 80.31 113 LEU A CA 1
ATOM 931 C C . LEU A 1 113 ? 20.772 -10.019 -22.825 1.00 80.31 113 LEU A C 1
ATOM 933 O O . LEU A 1 113 ? 21.741 -9.511 -23.387 1.00 80.31 113 LEU A O 1
ATOM 937 N N . ARG A 1 114 ? 20.679 -11.317 -22.556 1.00 76.62 114 ARG A N 1
ATOM 938 C CA . ARG A 1 114 ? 21.692 -12.286 -22.941 1.00 76.62 114 ARG A CA 1
ATOM 939 C C . ARG A 1 114 ? 21.261 -12.980 -24.221 1.00 76.62 114 ARG A C 1
ATOM 941 O O . ARG A 1 114 ? 20.259 -13.688 -24.224 1.00 76.62 114 ARG A O 1
ATOM 948 N N . ILE A 1 115 ? 22.027 -12.793 -25.289 1.00 69.69 115 ILE A N 1
ATOM 949 C CA . ILE A 1 115 ? 21.732 -13.363 -26.604 1.00 69.69 115 ILE A CA 1
ATOM 950 C C . ILE A 1 115 ? 22.955 -14.145 -27.078 1.00 69.69 115 ILE A C 1
ATOM 952 O O . ILE A 1 115 ? 24.083 -13.662 -27.029 1.00 69.69 115 ILE A O 1
ATOM 956 N N . GLN A 1 116 ? 22.739 -15.384 -27.521 1.00 68.81 116 GLN A N 1
ATOM 957 C CA . GLN A 1 116 ? 23.772 -16.162 -28.209 1.00 68.81 116 GLN A CA 1
ATOM 958 C C . GLN A 1 116 ? 23.809 -15.751 -29.690 1.00 68.81 116 GLN A C 1
ATOM 960 O O . GLN A 1 116 ? 22.756 -15.498 -30.261 1.00 68.81 116 GLN A O 1
ATOM 965 N N . GLU A 1 117 ? 24.974 -15.745 -30.349 1.00 61.44 117 GLU A N 1
ATOM 966 C CA . GLU A 1 117 ? 25.168 -15.231 -31.730 1.00 61.44 117 GLU A CA 1
ATOM 967 C C . GLU A 1 117 ? 24.161 -15.750 -32.785 1.00 61.44 117 GLU A C 1
ATOM 969 O O . GLU A 1 117 ? 23.900 -15.087 -33.781 1.00 61.44 117 GLU A O 1
ATOM 974 N N . LYS A 1 118 ? 23.535 -16.916 -32.574 1.00 62.62 118 LYS A N 1
ATOM 975 C CA . LYS A 1 118 ? 22.505 -17.481 -33.473 1.00 62.62 118 LYS A CA 1
ATOM 976 C C . LYS A 1 118 ? 21.077 -16.963 -33.229 1.00 62.62 118 LYS A C 1
ATOM 978 O O . LYS A 1 118 ? 20.156 -17.399 -33.914 1.00 62.62 118 LYS A O 1
ATOM 983 N N . GLN A 1 119 ? 20.871 -16.094 -32.241 1.00 65.00 119 GLN A N 1
ATOM 984 C CA . GLN A 1 119 ? 19.557 -15.683 -31.731 1.00 65.00 119 GLN A CA 1
ATOM 985 C C . GLN A 1 119 ? 19.245 -14.193 -31.940 1.00 65.00 119 GLN A C 1
ATOM 987 O O . GLN A 1 119 ? 18.197 -13.728 -31.508 1.00 65.00 119 GLN A O 1
ATOM 992 N N . GLU A 1 120 ? 20.104 -13.444 -32.635 1.00 65.31 120 GLU A N 1
ATOM 993 C CA . GLU A 1 120 ? 19.959 -11.990 -32.830 1.00 65.31 120 GLU A CA 1
ATOM 994 C C . GLU A 1 120 ? 18.651 -11.582 -33.545 1.00 65.31 120 GLU A C 1
ATOM 996 O O . GLU A 1 120 ? 18.100 -10.508 -33.298 1.00 65.31 120 GLU A O 1
ATOM 1001 N N . TYR A 1 121 ? 18.110 -12.476 -34.378 1.00 70.25 121 TYR A N 1
ATOM 1002 C CA . TYR A 1 121 ? 16.857 -12.278 -35.115 1.00 70.25 121 TYR A CA 1
ATOM 1003 C C . TYR A 1 121 ? 15.623 -12.879 -34.429 1.00 70.25 121 TYR A C 1
ATOM 1005 O O . TYR A 1 121 ? 14.535 -12.828 -35.004 1.00 70.25 121 TYR A O 1
ATOM 1013 N N . LEU A 1 122 ? 15.770 -13.483 -33.244 1.00 80.69 122 LEU A N 1
ATOM 1014 C CA . LEU A 1 122 ? 14.629 -14.061 -32.540 1.00 80.69 122 LEU A CA 1
ATOM 1015 C C . LEU A 1 122 ? 13.752 -12.961 -31.952 1.00 80.69 122 LEU A C 1
ATOM 1017 O O . LEU A 1 122 ? 14.228 -12.021 -31.314 1.00 80.69 122 LEU A O 1
ATOM 1021 N N . ASP A 1 123 ? 12.450 -13.113 -32.168 1.00 88.69 123 ASP A N 1
ATOM 1022 C CA . ASP A 1 123 ? 11.455 -12.276 -31.524 1.00 88.69 123 ASP A CA 1
ATOM 1023 C C . ASP A 1 123 ? 11.397 -12.636 -30.028 1.00 88.69 123 ASP A C 1
ATOM 1025 O O . ASP A 1 123 ? 11.168 -13.793 -29.670 1.00 88.69 123 ASP A O 1
ATOM 1029 N N . VAL A 1 124 ? 11.576 -11.639 -29.165 1.00 88.38 124 VAL A N 1
ATOM 1030 C CA . VAL A 1 124 ? 11.464 -11.744 -27.705 1.00 88.38 124 VAL A CA 1
ATOM 1031 C C . VAL A 1 124 ? 10.120 -11.166 -27.281 1.00 88.38 124 VAL A C 1
ATOM 1033 O O . VAL A 1 124 ? 9.743 -10.090 -27.753 1.00 88.38 124 VAL A O 1
ATOM 1036 N N . ASP A 1 125 ? 9.390 -11.857 -26.409 1.00 91.19 125 ASP A N 1
ATOM 1037 C CA . ASP A 1 125 ? 8.169 -11.307 -25.824 1.00 91.19 125 ASP A CA 1
ATOM 1038 C C . ASP A 1 125 ? 8.524 -10.166 -24.862 1.00 91.19 125 ASP A C 1
ATOM 1040 O O . ASP A 1 125 ? 9.387 -10.288 -23.997 1.00 91.19 125 ASP A O 1
ATOM 1044 N N . ILE A 1 126 ? 7.874 -9.013 -25.036 1.00 92.50 126 ILE A N 1
ATOM 1045 C CA . ILE A 1 126 ? 8.204 -7.791 -24.285 1.00 92.50 126 ILE A CA 1
ATOM 1046 C C . ILE A 1 126 ? 7.991 -7.983 -22.774 1.00 92.50 126 ILE A C 1
ATOM 1048 O O . ILE A 1 126 ? 8.692 -7.370 -21.977 1.00 92.50 126 ILE A O 1
ATOM 1052 N N . SER A 1 127 ? 7.043 -8.837 -22.380 1.00 89.06 127 SER A N 1
ATOM 1053 C CA . SER A 1 127 ? 6.763 -9.166 -20.978 1.00 89.06 127 SER A CA 1
ATOM 1054 C C . SER A 1 127 ? 7.856 -9.985 -20.296 1.00 89.06 127 SER A C 1
ATOM 1056 O O . SER A 1 127 ? 7.880 -10.026 -19.070 1.00 89.06 127 SER A O 1
ATOM 1058 N N . ASP A 1 128 ? 8.732 -10.633 -21.068 1.00 89.38 128 ASP A N 1
ATOM 1059 C CA . ASP A 1 128 ? 9.815 -11.472 -20.539 1.00 89.38 128 ASP A CA 1
ATOM 1060 C C . ASP A 1 128 ? 11.062 -10.643 -20.196 1.00 89.38 128 ASP A C 1
ATOM 1062 O O . ASP A 1 128 ? 12.035 -11.161 -19.651 1.00 89.38 128 ASP A O 1
ATOM 1066 N N . LEU A 1 129 ? 11.053 -9.351 -20.534 1.00 90.12 129 LEU A N 1
ATOM 1067 C CA . LEU A 1 129 ? 12.104 -8.416 -20.160 1.00 90.12 129 LEU A CA 1
ATOM 1068 C C . LEU A 1 129 ? 11.995 -8.077 -18.668 1.00 90.12 129 LEU A C 1
ATOM 1070 O O . LEU A 1 129 ? 10.902 -7.836 -18.161 1.00 90.12 129 LEU A O 1
ATOM 1074 N N . ASP A 1 130 ? 13.134 -7.925 -17.988 1.00 89.19 130 ASP A N 1
ATOM 1075 C CA . ASP A 1 130 ? 13.151 -7.439 -16.599 1.00 89.19 130 ASP A CA 1
ATOM 1076 C C . ASP A 1 130 ? 12.562 -6.025 -16.485 1.00 89.19 130 ASP A C 1
ATOM 1078 O O . ASP A 1 130 ? 12.011 -5.657 -15.450 1.00 89.19 130 ASP A O 1
ATOM 1082 N N . ILE A 1 131 ? 12.659 -5.228 -17.557 1.00 91.56 131 ILE A N 1
ATOM 1083 C CA . ILE A 1 131 ? 12.085 -3.884 -17.648 1.00 91.56 131 ILE A CA 1
ATOM 1084 C C . ILE A 1 131 ? 11.338 -3.732 -18.964 1.00 91.56 131 ILE A C 1
ATOM 1086 O O . ILE A 1 131 ? 11.911 -3.950 -20.032 1.00 91.56 131 ILE A O 1
ATOM 1090 N N . PHE A 1 132 ? 10.082 -3.293 -18.905 1.00 93.19 132 PHE A N 1
ATOM 1091 C CA . PHE A 1 132 ? 9.272 -3.052 -20.099 1.00 93.19 132 PHE A CA 1
ATOM 1092 C C . PHE A 1 132 ? 8.186 -1.988 -19.872 1.00 93.19 132 PHE A C 1
ATOM 1094 O O . PHE A 1 132 ? 7.825 -1.699 -18.729 1.00 93.19 132 PHE A O 1
ATOM 1101 N N . PRO A 1 133 ? 7.639 -1.372 -20.937 1.00 93.94 133 PRO A N 1
ATOM 1102 C CA . PRO A 1 133 ? 6.566 -0.395 -20.800 1.00 93.94 133 PRO A CA 1
ATOM 1103 C C . PRO A 1 133 ? 5.285 -1.031 -20.258 1.00 93.94 133 PRO A C 1
ATOM 1105 O O . PRO A 1 133 ? 4.812 -2.043 -20.776 1.00 93.94 133 PRO A O 1
ATOM 1108 N N . LEU A 1 134 ? 4.656 -0.374 -19.281 1.00 94.69 134 LEU A N 1
ATOM 1109 C CA . LEU A 1 134 ? 3.405 -0.813 -18.652 1.00 94.69 134 LEU A CA 1
ATOM 1110 C C . LEU A 1 134 ? 2.289 -1.062 -19.682 1.00 94.69 134 LEU A C 1
ATOM 1112 O O . LEU A 1 134 ? 1.408 -1.887 -19.457 1.00 94.69 134 LEU A O 1
ATOM 1116 N N . ALA A 1 135 ? 2.329 -0.391 -20.838 1.00 93.56 135 ALA A N 1
ATOM 1117 C CA . ALA A 1 135 ? 1.391 -0.618 -21.937 1.00 93.56 135 ALA A CA 1
ATOM 1118 C C . ALA A 1 135 ? 1.328 -2.096 -22.377 1.00 93.56 135 ALA A C 1
ATOM 1120 O O . ALA A 1 135 ? 0.238 -2.586 -22.686 1.00 93.56 135 ALA A O 1
ATOM 1121 N N . PHE A 1 136 ? 2.461 -2.806 -22.331 1.00 94.25 136 PHE A N 1
ATOM 1122 C CA . PHE A 1 136 ? 2.591 -4.215 -22.715 1.00 94.25 136 PHE A CA 1
ATOM 1123 C C . PHE A 1 136 ? 2.335 -5.199 -21.567 1.00 94.25 136 PHE A C 1
ATOM 1125 O O . PHE A 1 136 ? 2.266 -6.402 -21.818 1.00 94.25 136 PHE A O 1
ATOM 1132 N N . ALA A 1 137 ? 2.150 -4.710 -20.336 1.00 93.69 137 ALA A N 1
ATOM 1133 C CA . ALA A 1 137 ? 1.778 -5.546 -19.201 1.00 93.69 137 ALA A CA 1
ATOM 1134 C C . ALA A 1 137 ? 0.421 -6.221 -19.424 1.00 93.69 137 ALA A C 1
ATOM 1136 O O . ALA A 1 137 ? -0.491 -5.653 -20.043 1.00 93.69 137 ALA A O 1
ATOM 1137 N N . ASP A 1 138 ? 0.292 -7.435 -18.892 1.00 94.06 138 ASP A N 1
ATOM 1138 C CA . ASP A 1 138 ? -0.996 -8.103 -18.799 1.00 94.06 138 ASP A CA 1
ATOM 1139 C C . ASP A 1 138 ? -1.947 -7.366 -17.842 1.00 94.06 138 ASP A C 1
ATOM 1141 O O . ASP A 1 138 ? -1.567 -6.475 -17.074 1.00 94.06 138 ASP A O 1
ATOM 1145 N N . GLU A 1 139 ? -3.227 -7.714 -17.937 1.00 95.31 139 GLU A N 1
ATOM 1146 C CA . GLU A 1 139 ? -4.269 -7.043 -17.167 1.00 95.31 139 GLU A CA 1
ATOM 1147 C C . GLU A 1 139 ? -4.148 -7.339 -15.667 1.00 95.31 139 GLU A C 1
ATOM 1149 O O . GLU A 1 139 ? -4.368 -6.458 -14.839 1.00 95.31 139 GLU A O 1
ATOM 1154 N N . SER A 1 140 ? -3.712 -8.547 -15.302 1.00 95.00 140 SER A N 1
ATOM 1155 C CA . SER A 1 140 ? -3.478 -8.926 -13.906 1.00 95.00 140 SER A CA 1
ATOM 1156 C C . SER A 1 140 ? -2.406 -8.072 -13.234 1.00 95.00 140 SER A C 1
ATOM 1158 O O . SER A 1 140 ? -2.571 -7.668 -12.083 1.00 95.00 140 SER A O 1
ATOM 1160 N N . LEU A 1 141 ? -1.318 -7.762 -13.938 1.00 93.88 141 LEU A N 1
ATOM 1161 C CA . LEU A 1 141 ? -0.232 -6.940 -13.430 1.00 93.88 141 LEU A CA 1
ATOM 1162 C C . LEU A 1 141 ? -0.677 -5.487 -13.273 1.00 93.88 141 LEU A C 1
ATOM 1164 O O . LEU A 1 141 ? -0.402 -4.873 -12.241 1.00 93.88 141 LEU A O 1
ATOM 1168 N N . LYS A 1 142 ? -1.411 -4.950 -14.254 1.00 95.19 142 LYS A N 1
ATOM 1169 C CA . LYS A 1 142 ? -1.994 -3.604 -14.156 1.00 95.19 142 LYS A CA 1
ATOM 1170 C C . LYS A 1 142 ? -2.926 -3.498 -12.952 1.00 95.19 142 LYS A C 1
ATOM 1172 O O . LYS A 1 142 ? -2.730 -2.612 -12.124 1.00 95.19 142 LYS A O 1
ATOM 1177 N N . GLN A 1 143 ? -3.844 -4.451 -12.788 1.00 95.62 143 GLN A N 1
ATOM 1178 C CA . GLN A 1 143 ? -4.762 -4.504 -11.646 1.00 95.62 143 GLN A CA 1
ATOM 1179 C C . GLN A 1 143 ? -4.030 -4.646 -10.308 1.00 95.62 143 GLN A C 1
ATOM 1181 O O . GLN A 1 143 ? -4.412 -4.010 -9.326 1.00 95.62 143 GLN A O 1
ATOM 1186 N N . ARG A 1 144 ? -2.958 -5.446 -10.253 1.00 94.88 144 ARG A N 1
ATOM 1187 C CA . ARG A 1 144 ? -2.124 -5.585 -9.051 1.00 94.88 144 ARG A CA 1
ATOM 1188 C C . ARG A 1 144 ? -1.482 -4.252 -8.664 1.00 94.88 144 ARG A C 1
ATOM 1190 O O . ARG A 1 144 ? -1.609 -3.838 -7.514 1.00 94.88 144 ARG A O 1
ATOM 1197 N N . LEU A 1 145 ? -0.834 -3.570 -9.610 1.00 95.62 145 LEU A N 1
ATOM 1198 C CA . LEU A 1 145 ? -0.201 -2.269 -9.366 1.00 95.62 145 LEU A CA 1
ATOM 1199 C C . LEU A 1 145 ? -1.229 -1.185 -9.022 1.00 95.62 145 LEU A C 1
ATOM 1201 O O . LEU A 1 145 ? -0.982 -0.361 -8.144 1.00 95.62 145 LEU A O 1
ATOM 1205 N N . GLU A 1 146 ? -2.403 -1.217 -9.649 1.00 95.81 146 GLU A N 1
ATOM 1206 C CA . GLU A 1 146 ? -3.497 -0.305 -9.332 1.00 95.81 146 GLU A CA 1
ATOM 1207 C C . GLU A 1 146 ? -4.034 -0.529 -7.913 1.00 95.81 146 GLU A C 1
ATOM 1209 O O . GLU A 1 146 ? -4.144 0.427 -7.139 1.00 95.81 146 GLU A O 1
ATOM 1214 N N . LYS A 1 147 ? -4.317 -1.785 -7.532 1.00 95.56 147 LYS A N 1
ATOM 1215 C CA . LYS A 1 147 ? -4.747 -2.142 -6.169 1.00 95.56 147 LYS A CA 1
ATOM 1216 C C . LYS A 1 147 ? -3.713 -1.676 -5.145 1.00 95.56 147 LYS A C 1
ATOM 1218 O O . LYS A 1 147 ? -4.076 -1.052 -4.147 1.00 95.56 147 LYS A O 1
ATOM 1223 N N . ARG A 1 148 ? -2.435 -1.948 -5.411 1.00 96.12 148 ARG A N 1
ATOM 1224 C CA . ARG A 1 148 ? -1.316 -1.535 -4.565 1.00 96.12 148 ARG A CA 1
ATOM 1225 C C . ARG A 1 148 ? -1.262 -0.025 -4.393 1.00 96.12 148 ARG A C 1
ATOM 1227 O O . ARG A 1 148 ? -1.216 0.449 -3.263 1.00 96.12 148 ARG A O 1
ATOM 1234 N N . GLY A 1 149 ? -1.289 0.726 -5.492 1.00 96.19 149 GLY A N 1
ATOM 1235 C CA . GLY A 1 149 ? -1.202 2.179 -5.451 1.00 96.19 149 GLY A CA 1
ATOM 1236 C C . GLY A 1 149 ? -2.368 2.808 -4.691 1.00 96.19 149 GLY A C 1
ATOM 1237 O O . GLY A 1 149 ? -2.160 3.680 -3.850 1.00 96.19 149 GLY A O 1
ATOM 1238 N N . LYS A 1 150 ? -3.590 2.304 -4.902 1.00 95.94 150 LYS A N 1
ATOM 1239 C CA . LYS A 1 150 ? -4.775 2.737 -4.145 1.00 95.94 150 LYS A CA 1
ATOM 1240 C C . LYS A 1 150 ? -4.649 2.430 -2.652 1.00 95.94 150 LYS A C 1
ATOM 1242 O O . LYS A 1 150 ? -4.963 3.288 -1.832 1.00 95.94 150 LYS A O 1
ATOM 1247 N N . MET A 1 151 ? -4.168 1.240 -2.290 1.00 96.50 151 MET A N 1
ATOM 1248 C CA . MET A 1 151 ? -3.938 0.874 -0.889 1.00 96.50 151 MET A CA 1
ATOM 1249 C C . MET A 1 151 ? -2.863 1.759 -0.246 1.00 96.50 151 MET A C 1
ATOM 1251 O O . MET A 1 151 ? -3.091 2.320 0.821 1.00 96.50 151 MET A O 1
ATOM 1255 N N . PHE A 1 152 ? -1.727 1.964 -0.918 1.00 96.44 152 PHE A N 1
ATOM 1256 C CA . PHE A 1 152 ? -0.674 2.857 -0.432 1.00 96.44 152 PHE A CA 1
ATOM 1257 C C . PHE A 1 152 ? -1.200 4.283 -0.220 1.00 96.44 152 PHE A C 1
ATOM 1259 O O . PHE A 1 152 ? -0.900 4.911 0.791 1.00 96.44 152 PHE A O 1
ATOM 1266 N N . TRP A 1 153 ? -2.019 4.786 -1.149 1.00 96.00 153 TRP A N 1
ATOM 1267 C CA . TRP A 1 153 ? -2.616 6.116 -1.047 1.00 96.00 153 TRP A CA 1
ATOM 1268 C C . TRP A 1 153 ? -3.545 6.264 0.163 1.00 96.00 153 TRP A C 1
ATOM 1270 O O . TRP A 1 153 ? -3.503 7.298 0.832 1.00 96.00 153 TRP A O 1
ATOM 1280 N N . LYS A 1 154 ? -4.341 5.237 0.500 1.00 95.06 154 LYS A N 1
ATOM 1281 C CA . LYS A 1 154 ? -5.123 5.210 1.753 1.00 95.06 154 LYS A CA 1
ATOM 1282 C C . LYS A 1 154 ? -4.210 5.309 2.977 1.00 95.06 154 LYS A C 1
ATOM 1284 O O . LYS A 1 154 ? -4.457 6.113 3.868 1.00 95.06 154 LYS A O 1
ATOM 1289 N N . CYS A 1 155 ? -3.108 4.565 2.958 1.00 95.62 155 CYS A N 1
ATOM 1290 C CA . CYS A 1 155 ? -2.105 4.513 4.020 1.00 95.62 155 CYS A CA 1
ATOM 1291 C C . CYS A 1 155 ? -1.191 5.752 4.116 1.00 95.62 155 CYS A C 1
ATOM 1293 O O . CYS A 1 155 ? -0.247 5.751 4.908 1.00 95.62 155 CYS A O 1
ATOM 1295 N N . ARG A 1 156 ? -1.433 6.815 3.328 1.00 93.25 156 ARG A N 1
ATOM 1296 C CA . ARG A 1 156 ? -0.719 8.099 3.484 1.00 93.25 156 ARG A CA 1
ATOM 1297 C C . ARG A 1 156 ? -1.033 8.770 4.825 1.00 93.25 156 ARG A C 1
ATOM 1299 O O . ARG A 1 156 ? -0.229 9.551 5.326 1.00 93.25 156 ARG A O 1
ATOM 1306 N N . PHE A 1 157 ? -2.202 8.459 5.379 1.00 91.62 157 PHE A N 1
ATOM 1307 C CA . PHE A 1 157 ? -2.614 8.792 6.736 1.00 91.62 157 PHE A CA 1
ATOM 1308 C C . PHE A 1 157 ? -2.732 7.517 7.565 1.00 91.62 157 PHE A C 1
ATOM 1310 O O . PHE A 1 157 ? -2.613 6.412 7.032 1.00 91.62 157 PHE A O 1
ATOM 1317 N N . GLN A 1 158 ? -2.985 7.685 8.864 1.00 93.50 158 GLN A N 1
ATOM 1318 C CA . GLN A 1 158 ? -3.227 6.558 9.748 1.00 93.50 158 GLN A CA 1
ATOM 1319 C C . GLN A 1 158 ? -4.338 5.664 9.181 1.00 93.50 158 GLN A C 1
ATOM 1321 O O . GLN A 1 158 ? -5.471 6.114 9.015 1.00 93.50 158 GLN A O 1
ATOM 1326 N N . HIS A 1 159 ? -4.013 4.405 8.882 1.00 95.38 159 HIS A N 1
ATOM 1327 C CA . HIS A 1 159 ? -4.964 3.447 8.314 1.00 95.38 159 HIS A CA 1
ATOM 1328 C C . HIS A 1 159 ? -4.764 2.061 8.918 1.00 95.38 159 HIS A C 1
ATOM 1330 O O . HIS A 1 159 ? -3.632 1.604 9.090 1.00 95.38 159 HIS A O 1
ATOM 1336 N N . PHE A 1 160 ? -5.861 1.374 9.235 1.00 95.62 160 PHE A N 1
ATOM 1337 C CA . PHE A 1 160 ? -5.808 -0.003 9.719 1.00 95.62 160 PHE A CA 1
ATOM 1338 C C . PHE A 1 160 ? -5.942 -0.977 8.553 1.00 95.62 160 PHE A C 1
ATOM 1340 O O . PHE A 1 160 ? -6.874 -0.883 7.754 1.00 95.62 160 PHE A O 1
ATOM 1347 N N . VAL A 1 161 ? -5.032 -1.946 8.489 1.00 95.75 161 VAL A N 1
ATOM 1348 C CA . VAL A 1 161 ? -5.017 -2.984 7.453 1.00 95.75 161 VAL A CA 1
ATOM 1349 C C . VAL A 1 161 ? -4.912 -4.365 8.081 1.00 95.75 161 VAL A C 1
ATOM 1351 O O . VAL A 1 161 ? -4.336 -4.532 9.156 1.00 95.75 161 VAL A O 1
ATOM 1354 N N . SER A 1 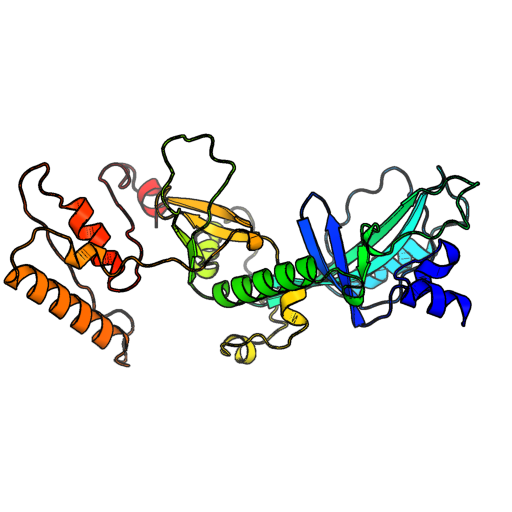162 ? -5.450 -5.367 7.398 1.00 93.19 162 SER A N 1
ATOM 1355 C CA . SER A 1 162 ? -5.162 -6.773 7.675 1.00 93.19 162 SER A CA 1
ATOM 1356 C C . SER A 1 162 ? -4.141 -7.286 6.667 1.00 93.19 162 SER A C 1
ATOM 1358 O O . SER A 1 162 ? -4.249 -6.991 5.471 1.00 93.19 162 SER A O 1
ATOM 1360 N N . CYS A 1 163 ? -3.168 -8.062 7.132 1.00 87.69 163 CYS A N 1
ATOM 1361 C CA . CYS A 1 163 ? -2.190 -8.718 6.271 1.00 87.69 163 CYS A CA 1
ATOM 1362 C C . CYS A 1 163 ? -2.058 -10.179 6.689 1.00 87.69 163 CYS A C 1
ATOM 1364 O O . CYS A 1 163 ? -1.739 -10.461 7.841 1.00 87.69 163 CYS A O 1
ATOM 1366 N N . ASN A 1 164 ? -2.253 -11.091 5.738 1.00 73.81 164 ASN A N 1
ATOM 1367 C CA . ASN A 1 164 ? -2.008 -12.510 5.959 1.00 73.81 164 ASN A CA 1
ATOM 1368 C C . ASN A 1 164 ? -0.586 -12.804 5.501 1.00 73.81 164 ASN A C 1
ATOM 1370 O O . ASN A 1 164 ? -0.259 -12.677 4.319 1.00 73.81 164 ASN A O 1
ATOM 1374 N N . ASP A 1 165 ? 0.283 -13.104 6.459 1.00 59.56 165 ASP A N 1
ATOM 1375 C CA . ASP A 1 165 ? 1.661 -13.454 6.162 1.00 59.56 165 ASP A CA 1
ATOM 1376 C C . ASP A 1 165 ? 1.746 -14.974 5.990 1.00 59.56 165 ASP A C 1
ATOM 1378 O O . ASP A 1 165 ? 1.779 -15.717 6.966 1.00 59.56 165 ASP A O 1
ATOM 1382 N N . ASP A 1 166 ? 1.782 -15.452 4.742 1.00 53.38 166 ASP A N 1
ATOM 1383 C CA . ASP A 1 166 ? 1.912 -16.889 4.420 1.00 53.38 166 ASP A CA 1
ATOM 1384 C C . ASP A 1 166 ? 3.189 -17.538 5.008 1.00 53.38 166 ASP A C 1
ATOM 1386 O O . ASP A 1 166 ? 3.352 -18.755 4.959 1.00 53.38 166 ASP A O 1
ATOM 1390 N N . ASN A 1 167 ? 4.113 -16.733 5.547 1.00 46.66 167 ASN A N 1
ATOM 1391 C CA . ASN A 1 167 ? 5.435 -17.152 6.011 1.00 46.66 167 ASN A CA 1
ATOM 1392 C C . ASN A 1 167 ? 5.564 -17.370 7.528 1.00 46.66 167 ASN A C 1
ATOM 1394 O O . ASN A 1 167 ? 6.650 -17.749 7.978 1.00 46.66 167 ASN A O 1
ATOM 1398 N N . SER A 1 168 ? 4.526 -17.160 8.345 1.00 47.81 168 SER A N 1
ATOM 1399 C CA . SER A 1 168 ? 4.639 -17.503 9.767 1.00 47.81 168 SER A CA 1
ATOM 1400 C C . SER A 1 168 ? 4.491 -19.013 9.961 1.00 47.81 168 SER A C 1
ATOM 1402 O O . SER A 1 168 ? 3.394 -19.554 9.876 1.00 47.81 168 SER A O 1
ATOM 1404 N N . GLN A 1 169 ? 5.596 -19.686 10.296 1.00 44.75 169 GLN A N 1
ATOM 1405 C CA . GLN A 1 169 ? 5.644 -21.083 10.766 1.00 44.75 169 GLN A CA 1
ATOM 1406 C C . GLN A 1 169 ? 4.909 -21.311 12.109 1.00 44.75 169 GLN A C 1
ATOM 1408 O O . GLN A 1 169 ? 5.008 -22.386 12.700 1.00 44.75 169 GLN A O 1
ATOM 1413 N N . ASP A 1 170 ? 4.156 -20.320 12.585 1.00 46.47 170 ASP A N 1
ATOM 1414 C CA . ASP A 1 170 ? 3.381 -20.377 13.813 1.00 46.47 170 ASP A CA 1
ATOM 1415 C C . ASP A 1 170 ? 1.983 -20.930 13.500 1.00 46.47 170 ASP A C 1
ATOM 1417 O O . ASP A 1 170 ? 1.099 -20.229 13.013 1.00 46.47 170 ASP A O 1
ATOM 1421 N N . LEU A 1 171 ? 1.783 -22.211 13.813 1.00 43.88 171 LEU A N 1
ATOM 1422 C CA . LEU A 1 171 ? 0.542 -22.981 13.631 1.00 43.88 171 LEU A CA 1
ATOM 1423 C C . LEU A 1 171 ? -0.689 -22.450 14.410 1.00 43.88 171 LEU A C 1
ATOM 1425 O O . LEU A 1 171 ? -1.745 -23.072 14.348 1.00 43.88 171 LEU A O 1
ATOM 1429 N N . ASP A 1 172 ? -0.579 -21.311 15.103 1.00 42.94 172 ASP A N 1
ATOM 1430 C CA . ASP A 1 172 ? -1.619 -20.748 15.981 1.00 42.94 172 ASP A CA 1
ATOM 1431 C C . ASP A 1 172 ? -2.191 -19.387 15.519 1.00 42.94 172 ASP A C 1
ATOM 1433 O O . ASP A 1 172 ? -3.153 -18.894 16.111 1.00 42.94 172 A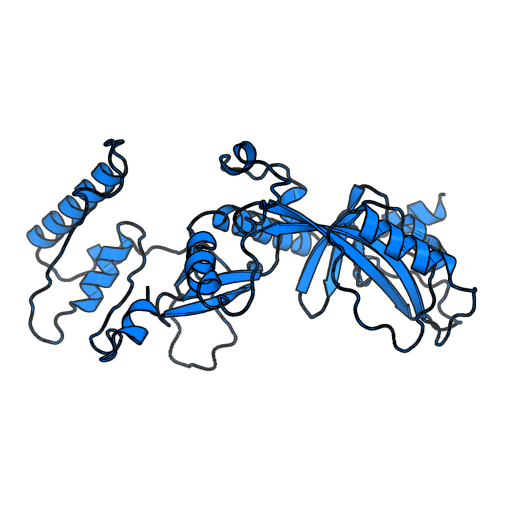SP A O 1
ATOM 1437 N N . SER A 1 173 ? -1.671 -18.760 14.453 1.00 44.41 173 SER A N 1
ATOM 1438 C CA . SER A 1 173 ? -2.160 -17.455 13.963 1.00 44.41 173 SER A CA 1
ATOM 1439 C C . SER A 1 173 ? -3.030 -17.584 12.708 1.00 44.41 173 SER A C 1
ATOM 1441 O O . SER A 1 173 ? -2.699 -17.077 11.643 1.00 44.41 173 SER A O 1
ATOM 1443 N N . SER A 1 174 ? -4.179 -18.252 12.831 1.00 44.62 174 SER A N 1
ATOM 1444 C CA . SER A 1 174 ? -5.238 -18.209 11.801 1.00 44.62 174 SER A CA 1
ATOM 1445 C C . SER A 1 174 ? -6.126 -16.954 11.890 1.00 44.62 174 SER A C 1
ATOM 1447 O O . SER A 1 174 ? -7.136 -16.854 11.195 1.00 44.62 174 SER A O 1
ATOM 1449 N N . ALA A 1 175 ? -5.778 -16.001 12.760 1.00 54.03 175 ALA A N 1
ATOM 1450 C CA . ALA A 1 175 ? -6.492 -14.740 12.915 1.00 54.03 175 ALA A CA 1
ATOM 1451 C C . ALA A 1 175 ? -5.887 -13.673 11.992 1.00 54.03 175 ALA A C 1
ATOM 1453 O O . ALA A 1 175 ? -4.669 -13.521 11.980 1.00 54.03 175 ALA A O 1
ATOM 1454 N N . ASP A 1 176 ? -6.735 -12.931 11.267 1.00 69.25 176 ASP A N 1
ATOM 1455 C CA . ASP A 1 176 ? -6.356 -11.744 10.482 1.00 69.25 176 ASP A CA 1
ATOM 1456 C C . ASP A 1 176 ? -5.469 -10.814 11.332 1.00 69.25 176 ASP A C 1
ATOM 1458 O O . ASP A 1 176 ? -5.967 -10.080 12.195 1.00 69.25 176 ASP A O 1
ATOM 1462 N N . GLU A 1 177 ? -4.149 -10.840 11.114 1.00 86.44 177 GLU A N 1
ATOM 1463 C CA . GLU A 1 177 ? -3.231 -9.955 11.829 1.00 86.44 177 GLU A CA 1
ATOM 1464 C C . GLU A 1 177 ? -3.529 -8.512 11.411 1.00 86.44 177 GLU A C 1
ATOM 1466 O O . GLU A 1 177 ? -3.463 -8.150 10.231 1.00 86.44 177 GLU A O 1
ATOM 1471 N N . ARG A 1 178 ? -3.873 -7.674 12.394 1.00 92.38 178 ARG A N 1
ATOM 1472 C CA . ARG A 1 178 ? -4.191 -6.262 12.177 1.00 92.38 178 ARG A CA 1
ATOM 1473 C C . ARG A 1 178 ? -2.965 -5.393 12.413 1.00 92.38 178 ARG A C 1
ATOM 1475 O O . ARG A 1 178 ? -2.294 -5.491 13.445 1.00 92.38 178 ARG A O 1
ATOM 1482 N N . PHE A 1 179 ? -2.732 -4.494 11.470 1.00 95.19 179 PHE A N 1
ATOM 1483 C CA . PHE A 1 179 ? -1.648 -3.533 11.495 1.00 95.19 179 PHE A CA 1
ATOM 1484 C C . PHE A 1 179 ? -2.201 -2.116 11.471 1.00 95.19 179 PHE A C 1
ATOM 1486 O O . PHE A 1 179 ? -3.183 -1.827 10.788 1.00 95.19 179 PHE A O 1
ATOM 1493 N N . MET A 1 180 ? -1.537 -1.229 12.199 1.00 96.31 180 MET A N 1
ATOM 1494 C CA . MET A 1 180 ? -1.710 0.210 12.066 1.00 96.31 180 MET A CA 1
ATOM 1495 C C . MET A 1 180 ? -0.604 0.746 11.166 1.00 96.31 180 MET A C 1
ATOM 1497 O O . MET A 1 180 ? 0.579 0.602 11.481 1.00 96.31 180 MET A O 1
ATOM 1501 N N . ILE A 1 181 ? -0.977 1.354 10.047 1.00 96.06 181 ILE A N 1
ATOM 1502 C CA . ILE A 1 181 ? -0.040 2.093 9.211 1.00 96.06 181 ILE A CA 1
ATOM 1503 C C . ILE A 1 181 ? -0.054 3.535 9.685 1.00 96.06 181 ILE A C 1
ATOM 1505 O O . ILE A 1 181 ? -1.037 4.227 9.466 1.00 96.06 181 ILE A O 1
ATOM 1509 N N . ASP A 1 182 ? 1.012 3.970 10.350 1.00 94.12 182 ASP A N 1
ATOM 1510 C CA . ASP A 1 182 ? 1.194 5.356 10.779 1.00 94.12 182 ASP A CA 1
ATOM 1511 C C . ASP A 1 182 ? 2.665 5.742 10.616 1.00 94.12 182 ASP A C 1
ATOM 1513 O O . ASP A 1 182 ? 3.504 5.538 11.497 1.00 94.12 182 ASP A O 1
ATOM 1517 N N . LEU A 1 183 ? 3.003 6.235 9.426 1.00 90.19 183 LEU A N 1
ATOM 1518 C CA . LEU A 1 183 ? 4.381 6.597 9.110 1.00 90.19 183 LEU A CA 1
ATOM 1519 C C . LEU A 1 183 ? 4.849 7.846 9.859 1.00 90.19 183 LEU A C 1
ATOM 1521 O O . LEU A 1 183 ? 6.055 8.003 10.046 1.00 90.19 183 LEU A O 1
ATOM 1525 N N . MET A 1 184 ? 3.925 8.700 10.307 1.00 87.69 184 MET A N 1
ATOM 1526 C CA . MET A 1 184 ? 4.259 9.859 11.133 1.00 87.69 184 MET A CA 1
ATOM 1527 C C . MET A 1 184 ? 4.767 9.378 12.491 1.00 87.69 184 MET A C 1
ATOM 1529 O O . MET A 1 184 ? 5.913 9.655 12.846 1.00 87.69 184 MET A O 1
ATOM 1533 N N . THR A 1 185 ? 3.976 8.553 13.183 1.00 89.75 185 THR A N 1
ATOM 1534 C CA . THR A 1 185 ? 4.367 7.969 14.474 1.00 89.75 185 THR A CA 1
ATOM 1535 C C . THR A 1 185 ? 5.599 7.076 14.348 1.00 89.75 185 THR A C 1
ATOM 1537 O O . THR A 1 185 ? 6.513 7.174 15.165 1.00 89.75 185 THR A O 1
ATOM 1540 N N . TYR A 1 186 ? 5.690 6.243 13.302 1.00 89.94 186 TYR A N 1
ATOM 1541 C CA . TYR A 1 186 ? 6.882 5.419 13.070 1.00 89.94 186 TYR A CA 1
ATOM 1542 C C . TYR A 1 186 ? 8.157 6.265 13.063 1.00 89.94 186 TYR A C 1
ATOM 1544 O O . TYR A 1 186 ? 9.149 5.905 13.697 1.00 89.94 186 TYR A O 1
ATOM 1552 N N . ARG A 1 187 ? 8.139 7.393 12.349 1.00 84.12 187 ARG A N 1
ATOM 1553 C CA . ARG A 1 187 ? 9.297 8.278 12.251 1.00 84.12 187 ARG A CA 1
ATOM 1554 C C . ARG A 1 187 ? 9.620 8.940 13.573 1.00 84.12 187 ARG A C 1
ATOM 1556 O O . ARG A 1 187 ? 10.773 8.868 13.977 1.00 84.12 187 AR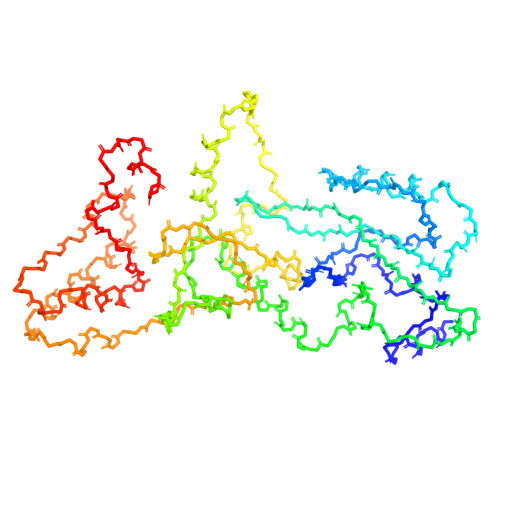G A O 1
ATOM 1563 N N . GLU A 1 188 ? 8.635 9.506 14.259 1.00 85.88 188 GLU A N 1
ATOM 1564 C CA . GLU A 1 188 ? 8.840 10.138 15.567 1.00 85.88 188 GLU A CA 1
ATOM 1565 C C . GLU A 1 188 ? 9.527 9.184 16.559 1.00 85.88 188 GLU A C 1
ATOM 1567 O O . GLU A 1 188 ? 10.505 9.563 17.204 1.00 85.88 188 GLU A O 1
ATOM 1572 N N . LEU A 1 189 ? 9.107 7.915 16.592 1.00 84.06 189 LEU A N 1
ATOM 1573 C CA . LEU A 1 189 ? 9.671 6.899 17.488 1.00 84.06 189 LEU A CA 1
ATOM 1574 C C . LEU A 1 189 ? 11.080 6.412 17.097 1.00 84.06 189 LEU A C 1
ATOM 1576 O O . LEU A 1 189 ? 11.847 5.990 17.964 1.00 84.06 189 LEU A O 1
ATOM 1580 N N . HIS A 1 190 ? 11.439 6.434 15.809 1.00 82.31 190 HIS A N 1
ATOM 1581 C CA . HIS A 1 190 ? 12.712 5.876 15.315 1.00 82.31 190 HIS A CA 1
ATOM 1582 C C . HIS A 1 190 ? 13.753 6.943 14.941 1.00 82.31 190 HIS A C 1
ATOM 1584 O O . HIS A 1 190 ? 14.943 6.639 14.842 1.00 82.31 190 HIS A O 1
ATOM 1590 N N . GLU A 1 191 ? 13.349 8.200 14.769 1.00 74.00 191 GLU A N 1
ATOM 1591 C CA . GLU A 1 191 ? 14.269 9.331 14.613 1.00 74.00 191 GLU A CA 1
ATOM 1592 C C . GLU A 1 191 ? 15.011 9.621 15.921 1.00 74.00 191 GLU A C 1
ATOM 1594 O O . GLU A 1 191 ? 16.225 9.816 15.888 1.00 74.00 191 GLU A O 1
ATOM 1599 N N . GLN A 1 192 ? 14.334 9.515 17.070 1.00 56.25 192 GLN A N 1
ATOM 1600 C CA . GLN A 1 192 ? 14.958 9.659 18.395 1.00 56.25 192 GLN A CA 1
ATOM 1601 C C . GLN A 1 192 ? 15.995 8.564 18.706 1.00 56.25 192 GLN A C 1
ATOM 1603 O O . GLN A 1 192 ? 16.912 8.770 19.493 1.00 56.25 192 GLN A O 1
ATOM 1608 N N . GLN A 1 193 ? 15.922 7.404 18.046 1.00 53.41 193 GLN A N 1
ATOM 1609 C CA . GLN A 1 193 ? 16.918 6.331 18.200 1.00 53.41 193 GLN A CA 1
ATOM 1610 C C . GLN A 1 193 ? 18.208 6.589 17.402 1.00 53.41 193 GLN A C 1
ATOM 1612 O O . GLN A 1 193 ? 19.214 5.911 17.607 1.00 53.41 193 GLN A O 1
ATOM 1617 N N . SER A 1 194 ? 18.192 7.568 16.490 1.00 49.50 194 SER A N 1
ATOM 1618 C CA . SER A 1 194 ? 19.299 7.895 15.582 1.00 49.50 194 SER A CA 1
ATOM 1619 C C . SER A 1 194 ? 20.156 9.077 16.070 1.00 49.50 194 SER A C 1
ATOM 1621 O O . SER A 1 194 ? 21.017 9.558 15.330 1.00 49.50 194 SER A O 1
ATOM 1623 N N . GLU A 1 195 ? 19.964 9.538 17.313 1.00 46.91 195 GLU A N 1
ATOM 1624 C CA . GLU A 1 195 ? 20.627 10.711 17.922 1.00 46.91 195 GLU A CA 1
ATOM 1625 C C . GLU A 1 195 ? 22.153 10.578 18.136 1.00 46.91 195 GLU A C 1
ATOM 1627 O O . GLU A 1 195 ? 22.781 11.424 18.766 1.00 46.91 195 GLU A O 1
ATOM 1632 N N . GLY A 1 196 ? 22.803 9.564 17.560 1.00 47.91 196 GLY A N 1
ATOM 1633 C CA . GLY A 1 196 ? 24.266 9.488 17.502 1.00 47.91 196 GLY A CA 1
ATOM 1634 C C . GLY A 1 196 ? 24.901 10.358 16.409 1.00 47.91 196 GLY A C 1
ATOM 1635 O O . GLY A 1 196 ? 26.083 10.681 16.503 1.00 47.91 196 GLY A O 1
ATOM 1636 N N . GLN A 1 197 ? 24.158 10.739 15.365 1.00 48.75 197 GLN A N 1
ATOM 1637 C CA . GLN A 1 197 ? 24.690 11.507 14.232 1.00 48.75 197 GLN A CA 1
ATOM 1638 C C . GLN A 1 197 ? 23.573 12.280 13.525 1.00 48.75 197 GLN A C 1
ATOM 1640 O O . GLN A 1 197 ? 22.938 11.725 12.635 1.00 48.75 197 GLN A O 1
ATOM 1645 N N . LYS A 1 198 ? 23.372 13.567 13.836 1.00 46.06 198 LYS A N 1
ATOM 1646 C CA . LYS A 1 198 ? 22.903 14.560 12.849 1.00 46.06 198 LYS A CA 1
ATOM 1647 C C . LYS A 1 198 ? 23.116 15.994 13.344 1.00 46.06 198 LYS A C 1
ATOM 1649 O O . LYS A 1 198 ? 22.850 16.339 14.488 1.00 46.06 198 LYS A O 1
ATOM 1654 N N . SER A 1 199 ? 23.649 16.811 12.444 1.00 44.47 199 SER A N 1
ATOM 1655 C CA . SER A 1 199 ? 23.887 18.249 12.565 1.00 44.47 199 SER A CA 1
ATOM 1656 C C . SER A 1 199 ? 22.582 19.049 12.663 1.00 44.47 199 SER A C 1
ATOM 1658 O O . SER A 1 199 ? 21.605 18.722 12.002 1.00 44.47 199 SER A O 1
ATOM 1660 N N . HIS A 1 200 ? 22.619 20.137 13.437 1.00 44.50 200 HIS A N 1
ATOM 1661 C CA . HIS A 1 200 ? 21.521 21.019 13.875 1.00 44.50 200 HIS A CA 1
ATOM 1662 C C . HIS A 1 200 ? 20.763 21.817 12.781 1.00 44.50 200 HIS A C 1
ATOM 1664 O O . HIS A 1 200 ? 20.192 22.868 13.071 1.00 44.50 200 HIS A O 1
ATOM 1670 N N . VAL A 1 201 ? 20.741 21.362 11.527 1.00 42.34 201 VAL A N 1
ATOM 1671 C CA . VAL A 1 201 ? 20.010 22.034 10.440 1.00 42.34 201 VAL A CA 1
ATOM 1672 C C . VAL A 1 201 ? 18.696 21.283 10.202 1.00 42.34 201 VAL A C 1
ATOM 1674 O O . VAL A 1 201 ? 18.758 20.077 9.965 1.00 42.34 201 VAL A O 1
ATOM 1677 N N . PRO A 1 202 ? 17.519 21.941 10.237 1.00 45.97 202 PRO A N 1
ATOM 1678 C CA . PRO A 1 202 ? 16.270 21.300 9.838 1.00 45.97 202 PRO A CA 1
ATOM 1679 C C . PRO A 1 202 ? 16.408 20.818 8.389 1.00 45.97 202 PRO A C 1
ATOM 1681 O O . PRO A 1 202 ? 16.565 21.637 7.480 1.00 45.97 202 PRO A O 1
ATOM 1684 N N . GLU A 1 203 ? 16.393 19.503 8.154 1.00 52.34 203 GLU A N 1
ATOM 1685 C CA . GLU A 1 203 ? 16.236 18.969 6.800 1.00 52.34 203 GLU A CA 1
ATOM 1686 C C . GLU A 1 203 ? 14.884 19.474 6.283 1.00 52.34 203 GLU A C 1
ATOM 1688 O O . GLU A 1 203 ? 13.829 19.065 6.763 1.00 52.34 203 GLU A O 1
ATOM 1693 N N . VAL A 1 204 ? 14.900 20.412 5.333 1.00 55.72 204 VAL A N 1
ATOM 1694 C CA . VAL A 1 204 ? 13.684 20.819 4.627 1.00 55.72 204 VAL A CA 1
ATOM 1695 C C . VAL A 1 204 ? 13.198 19.593 3.862 1.00 55.72 204 VAL A C 1
ATOM 1697 O O . VAL A 1 204 ? 13.816 19.182 2.875 1.00 55.72 204 VAL A O 1
ATOM 1700 N N . PHE A 1 205 ? 12.119 18.976 4.343 1.00 65.75 205 PHE A N 1
ATOM 1701 C CA . PHE A 1 205 ? 11.515 17.829 3.680 1.00 65.75 205 PHE A CA 1
ATOM 1702 C C . PHE A 1 205 ? 11.076 18.243 2.279 1.00 65.75 205 PHE A C 1
ATOM 1704 O O . PHE A 1 205 ? 10.321 19.197 2.090 1.00 65.75 205 PHE A O 1
ATOM 1711 N N . LYS A 1 206 ? 11.581 17.529 1.275 1.00 80.31 206 LYS A N 1
ATOM 1712 C CA . LYS A 1 206 ? 11.183 17.757 -0.108 1.00 80.31 206 LYS A CA 1
ATOM 1713 C C . LYS A 1 206 ? 9.746 17.269 -0.281 1.00 80.31 206 LYS A C 1
ATOM 1715 O O . LYS A 1 206 ? 9.474 16.085 -0.099 1.00 80.31 206 LYS A O 1
ATOM 1720 N N . ASP A 1 207 ? 8.849 18.173 -0.644 1.00 86.88 207 ASP A N 1
ATOM 1721 C CA . ASP A 1 207 ? 7.468 17.864 -1.004 1.00 86.88 207 ASP A CA 1
ATOM 1722 C C . ASP A 1 207 ? 7.258 18.221 -2.478 1.00 86.88 207 ASP A C 1
ATOM 1724 O O . ASP A 1 207 ? 7.046 19.377 -2.835 1.00 86.88 207 ASP A O 1
ATOM 1728 N N . ASP A 1 208 ? 7.422 17.229 -3.355 1.00 89.06 208 ASP A N 1
ATOM 1729 C CA . ASP A 1 208 ? 7.220 17.414 -4.795 1.00 89.06 208 ASP A CA 1
ATOM 1730 C C . ASP A 1 208 ? 5.734 17.311 -5.189 1.00 89.06 208 ASP A C 1
ATOM 1732 O O . ASP A 1 208 ? 5.405 17.652 -6.325 1.00 89.06 208 ASP A O 1
ATOM 1736 N N . LEU A 1 209 ? 4.859 16.810 -4.302 1.00 90.56 209 LEU A N 1
ATOM 1737 C CA . LEU A 1 209 ? 3.430 16.622 -4.585 1.00 90.56 209 LEU A CA 1
ATOM 1738 C C . LEU A 1 209 ? 2.567 17.786 -4.082 1.00 90.56 209 LEU A C 1
ATOM 1740 O O . LEU A 1 209 ? 1.586 18.158 -4.731 1.00 90.56 209 LEU A O 1
ATOM 1744 N N . GLY A 1 210 ? 2.953 18.363 -2.948 1.00 89.56 210 GLY A N 1
ATOM 1745 C CA . GLY A 1 210 ? 2.318 19.521 -2.342 1.00 89.56 210 GLY A CA 1
ATOM 1746 C C . GLY A 1 210 ? 1.197 19.170 -1.351 1.00 89.56 210 GLY A C 1
ATOM 1747 O O . GLY A 1 210 ? 0.515 18.146 -1.483 1.00 89.56 210 GLY A O 1
ATOM 1748 N N . PRO A 1 211 ? 0.941 20.061 -0.376 1.00 88.12 211 PRO A N 1
ATOM 1749 C CA . PRO A 1 211 ? 0.012 19.808 0.723 1.00 88.12 211 PRO A CA 1
ATOM 1750 C C . PRO A 1 211 ? -1.459 19.810 0.302 1.00 88.12 211 PRO A C 1
ATOM 1752 O O . PRO A 1 211 ? -2.277 19.182 0.968 1.00 88.12 211 PRO A O 1
ATOM 1755 N N . ASP A 1 212 ? -1.827 20.511 -0.771 1.00 89.44 212 ASP A N 1
ATOM 1756 C CA . ASP A 1 212 ? -3.221 20.560 -1.224 1.00 89.44 212 ASP A CA 1
ATOM 1757 C C . ASP A 1 212 ? -3.640 19.240 -1.866 1.00 89.44 212 ASP A C 1
ATOM 1759 O O . ASP A 1 212 ? -4.679 18.689 -1.511 1.00 89.44 212 ASP A O 1
ATOM 1763 N N . THR A 1 213 ? -2.772 18.660 -2.697 1.00 90.81 213 THR A N 1
ATOM 1764 C CA . THR A 1 213 ? -2.969 17.334 -3.291 1.00 90.81 213 THR A CA 1
ATOM 1765 C C . THR A 1 213 ? -3.162 16.255 -2.221 1.00 90.81 213 THR A C 1
ATOM 1767 O O . THR A 1 213 ? -4.036 15.404 -2.346 1.00 90.81 213 THR A O 1
ATOM 1770 N N . MET A 1 214 ? -2.396 16.318 -1.125 1.00 89.69 214 MET A N 1
ATOM 1771 C CA . MET A 1 214 ? -2.476 15.359 -0.012 1.00 89.69 214 MET A CA 1
ATOM 1772 C C . MET A 1 214 ? -3.840 15.331 0.698 1.00 89.69 214 MET A C 1
ATOM 1774 O O . MET A 1 214 ? -4.199 14.301 1.278 1.00 89.69 214 MET A O 1
ATOM 1778 N N . LYS A 1 215 ? -4.598 16.438 0.660 1.00 89.50 215 LYS A N 1
ATOM 1779 C CA . LYS A 1 215 ? -5.919 16.555 1.304 1.00 89.50 215 LYS A CA 1
ATOM 1780 C C . LYS A 1 215 ? -7.025 15.849 0.522 1.00 89.50 215 LYS A C 1
ATOM 1782 O O . LYS A 1 215 ? -8.055 15.533 1.110 1.00 89.50 215 LYS A O 1
ATOM 1787 N N . HIS A 1 216 ? -6.840 15.617 -0.775 1.00 91.44 216 HIS A N 1
ATOM 1788 C CA . HIS A 1 216 ? -7.849 14.967 -1.607 1.00 91.44 216 HIS A CA 1
ATOM 1789 C C . HIS A 1 216 ? -7.935 13.468 -1.309 1.00 91.44 216 HIS A C 1
ATOM 1791 O O . HIS A 1 216 ? -6.921 12.824 -1.045 1.00 91.44 216 HIS A O 1
ATOM 1797 N N . GLU A 1 217 ? -9.151 12.913 -1.330 1.00 89.56 217 GLU A N 1
ATOM 1798 C CA . GLU A 1 217 ? -9.376 11.472 -1.148 1.00 89.56 217 GLU A CA 1
ATOM 1799 C C . GLU A 1 217 ? -8.795 10.662 -2.305 1.00 89.56 217 GLU A C 1
ATOM 1801 O O . GLU A 1 217 ? -8.156 9.636 -2.070 1.00 89.56 217 GLU A O 1
ATOM 1806 N N . ASP A 1 218 ? -8.952 11.159 -3.530 1.00 91.50 218 ASP A N 1
ATOM 1807 C CA . ASP A 1 218 ? -8.447 10.523 -4.740 1.00 91.50 218 ASP A CA 1
ATOM 1808 C C . ASP A 1 218 ? -6.971 10.862 -4.999 1.00 91.50 218 ASP A C 1
ATOM 1810 O O . ASP A 1 218 ? -6.519 11.971 -4.688 1.00 91.50 218 ASP A O 1
ATOM 1814 N N . PRO A 1 219 ? -6.200 9.921 -5.575 1.00 92.31 219 PRO A N 1
ATOM 1815 C CA . PRO A 1 219 ? -4.840 10.197 -6.004 1.00 92.31 219 PRO A CA 1
ATOM 1816 C C . PRO A 1 219 ? -4.817 11.248 -7.133 1.00 92.31 219 PRO A C 1
ATOM 1818 O O . PRO A 1 219 ? -5.787 11.381 -7.878 1.00 92.31 219 PRO A O 1
ATOM 1821 N N . PRO A 1 220 ? -3.693 11.968 -7.306 1.00 90.25 220 PRO A N 1
ATOM 1822 C CA . PRO A 1 220 ? -3.600 13.110 -8.219 1.00 90.25 220 PRO A CA 1
ATOM 1823 C C . PRO A 1 220 ? -3.908 12.778 -9.683 1.00 90.25 220 PRO A C 1
ATOM 1825 O O . PRO A 1 220 ? -4.497 13.594 -10.390 1.00 90.25 220 PRO A O 1
ATOM 1828 N N . ASP A 1 221 ? -3.478 11.604 -10.151 1.00 87.88 221 ASP A N 1
ATOM 1829 C CA . ASP A 1 221 ? -3.771 11.107 -11.492 1.00 87.88 221 ASP A CA 1
ATOM 1830 C C . ASP A 1 221 ? -3.707 9.567 -11.557 1.00 87.88 221 ASP A C 1
ATOM 1832 O O . ASP A 1 221 ? -3.172 8.902 -10.665 1.00 87.88 221 ASP A O 1
ATOM 1836 N N . GLU A 1 222 ? -4.243 8.986 -12.635 1.00 85.19 222 GLU A N 1
ATOM 1837 C CA . GLU A 1 222 ? -4.263 7.531 -12.851 1.00 85.19 222 GLU A CA 1
ATOM 1838 C C . GLU A 1 222 ? -2.868 6.919 -13.029 1.00 85.19 222 GLU A C 1
ATOM 1840 O O . GLU A 1 222 ? -2.681 5.732 -12.790 1.00 85.19 222 GLU A O 1
ATOM 1845 N N . LYS A 1 223 ? -1.866 7.692 -13.458 1.00 90.69 223 LYS A N 1
ATOM 1846 C CA . LYS A 1 223 ? -0.493 7.203 -13.651 1.00 90.69 223 LYS A CA 1
ATOM 1847 C C . LYS A 1 223 ? 0.276 7.156 -12.331 1.00 90.69 223 LYS A C 1
ATOM 1849 O O . LYS A 1 223 ? 1.135 6.292 -12.164 1.00 90.69 223 LYS A O 1
ATOM 1854 N N . PHE A 1 224 ? -0.037 8.051 -11.397 1.00 93.12 224 PHE A N 1
ATOM 1855 C CA . PHE A 1 224 ? 0.613 8.202 -10.099 1.00 93.12 224 PHE A CA 1
ATOM 1856 C C . PHE A 1 224 ? 0.584 6.907 -9.284 1.00 93.12 224 PHE A C 1
ATOM 1858 O O . PHE A 1 224 ? 1.612 6.501 -8.747 1.00 93.12 224 PHE A O 1
ATOM 1865 N N . ILE A 1 225 ? -0.560 6.220 -9.249 1.00 94.75 225 ILE A N 1
ATOM 1866 C CA . ILE A 1 225 ? -0.746 4.976 -8.486 1.00 94.75 225 ILE A CA 1
ATOM 1867 C C . ILE A 1 225 ? 0.220 3.856 -8.898 1.00 94.75 225 ILE A C 1
ATOM 1869 O O . ILE A 1 225 ? 0.649 3.085 -8.044 1.00 94.75 225 ILE A O 1
ATOM 1873 N N . TYR A 1 226 ? 0.630 3.798 -10.169 1.00 95.75 226 TYR A N 1
ATOM 1874 C CA . TYR A 1 226 ? 1.577 2.790 -10.657 1.00 95.75 226 TYR A CA 1
ATOM 1875 C C . TYR A 1 226 ? 3.012 3.037 -10.175 1.00 95.75 226 TYR A C 1
ATOM 1877 O O . TYR A 1 226 ? 3.844 2.141 -10.262 1.00 95.75 226 TYR A O 1
ATOM 1885 N N . LEU A 1 227 ? 3.313 4.239 -9.680 1.00 95.25 227 LEU A N 1
ATOM 1886 C CA . LEU A 1 227 ? 4.652 4.681 -9.280 1.00 95.25 227 LEU A CA 1
ATOM 1887 C C . LEU A 1 227 ? 4.901 4.577 -7.765 1.00 95.25 227 LEU A C 1
ATOM 1889 O O . LEU A 1 227 ? 5.937 5.043 -7.281 1.00 95.25 227 LEU A O 1
ATOM 1893 N N . LEU A 1 228 ? 3.934 4.039 -7.015 1.00 94.81 228 LEU A N 1
ATOM 1894 C CA . LEU A 1 228 ? 3.973 3.944 -5.556 1.00 94.81 228 LEU A CA 1
ATOM 1895 C C . LEU A 1 228 ? 4.731 2.704 -5.068 1.00 94.81 228 LEU A C 1
ATOM 1897 O O . LEU A 1 228 ? 4.893 1.713 -5.784 1.00 94.81 228 LEU A O 1
ATOM 1901 N N . LEU A 1 229 ? 5.221 2.782 -3.828 1.00 93.12 229 LEU A N 1
ATOM 1902 C CA . LEU A 1 229 ? 6.094 1.767 -3.247 1.00 93.12 229 LEU A CA 1
ATOM 1903 C C . LEU A 1 229 ? 5.355 0.441 -3.009 1.00 93.12 229 LEU A C 1
ATOM 1905 O O . LEU A 1 229 ? 4.166 0.403 -2.697 1.00 93.12 229 LEU A O 1
ATOM 1909 N N . SER A 1 230 ? 6.097 -0.655 -3.123 1.00 93.88 230 SER A N 1
ATOM 1910 C CA . SER A 1 230 ? 5.657 -2.027 -2.835 1.00 93.88 230 SER A CA 1
ATOM 1911 C C . SER A 1 230 ? 5.607 -2.362 -1.348 1.00 93.88 230 SER A C 1
ATOM 1913 O O . SER A 1 230 ? 4.874 -3.265 -0.953 1.00 93.88 230 SER A O 1
ATOM 1915 N N . SER A 1 231 ? 6.358 -1.629 -0.525 1.00 93.25 231 SER A N 1
ATOM 1916 C CA . SER A 1 231 ? 6.507 -1.871 0.907 1.00 93.25 231 SER A CA 1
ATOM 1917 C C . SER A 1 231 ? 6.214 -0.618 1.723 1.00 93.25 231 SER A C 1
ATOM 1919 O O . SER A 1 231 ? 6.555 0.496 1.317 1.00 93.25 231 SER A O 1
ATOM 1921 N N . ILE A 1 232 ? 5.627 -0.810 2.902 1.00 94.25 232 ILE A N 1
ATOM 1922 C CA . ILE A 1 232 ? 5.362 0.241 3.885 1.00 94.25 232 ILE A CA 1
ATOM 1923 C C . ILE A 1 232 ? 5.525 -0.309 5.308 1.00 94.25 232 ILE A C 1
ATOM 1925 O O . ILE A 1 232 ? 5.302 -1.494 5.557 1.00 94.25 232 ILE A O 1
ATOM 1929 N N . LYS A 1 233 ? 5.929 0.546 6.254 1.00 94.25 233 LYS A N 1
ATOM 1930 C CA . LYS A 1 233 ? 6.022 0.171 7.671 1.00 94.25 233 LYS A CA 1
ATOM 1931 C C . LYS A 1 233 ? 4.633 0.124 8.297 1.00 94.25 233 LYS A C 1
ATOM 1933 O O . LYS A 1 233 ? 3.872 1.079 8.176 1.00 94.25 233 LYS A O 1
ATOM 1938 N N . GLY A 1 234 ? 4.342 -0.960 9.007 1.00 94.88 234 GLY A N 1
ATOM 1939 C CA . GLY A 1 234 ? 3.126 -1.103 9.800 1.00 94.88 234 GLY A CA 1
ATOM 1940 C C . GLY A 1 234 ? 3.416 -1.657 11.185 1.00 94.88 234 GLY A C 1
ATOM 1941 O O . GLY A 1 234 ? 4.293 -2.505 11.358 1.00 94.88 234 GLY A O 1
ATOM 1942 N N . PHE A 1 235 ? 2.679 -1.176 12.179 1.00 94.50 235 PHE A N 1
ATOM 1943 C CA . PHE A 1 235 ? 2.764 -1.659 13.548 1.00 94.50 235 PHE A CA 1
ATOM 1944 C C . PHE A 1 235 ? 1.785 -2.810 13.754 1.00 94.50 235 PHE A C 1
ATOM 1946 O O . PHE A 1 235 ? 0.573 -2.629 13.647 1.00 94.50 235 PHE A O 1
ATOM 1953 N N . ASN A 1 236 ? 2.303 -4.000 14.045 1.00 93.00 236 ASN A N 1
ATOM 1954 C CA . ASN A 1 236 ? 1.488 -5.165 14.357 1.00 93.00 236 ASN A CA 1
ATOM 1955 C C . ASN A 1 236 ? 0.879 -5.004 15.753 1.00 93.00 236 ASN A C 1
ATOM 1957 O O . ASN A 1 236 ? 1.607 -5.012 16.746 1.00 93.00 236 ASN A O 1
ATOM 1961 N N . LEU A 1 237 ? -0.446 -4.898 15.845 1.00 90.19 237 LEU A N 1
ATOM 1962 C CA . LEU A 1 237 ? -1.131 -4.610 17.111 1.00 90.19 237 LEU A CA 1
ATOM 1963 C C . LEU A 1 237 ? -1.104 -5.785 18.096 1.00 90.19 237 LEU A C 1
ATOM 1965 O O . LEU A 1 237 ? -1.208 -5.580 19.305 1.00 90.19 237 LEU A O 1
ATOM 1969 N N . GLN A 1 238 ? -0.945 -7.010 17.593 1.00 86.56 238 GLN A N 1
ATOM 1970 C CA . GLN A 1 238 ? -0.877 -8.218 18.412 1.00 86.56 238 GLN A CA 1
ATOM 1971 C C . GLN A 1 238 ? 0.550 -8.493 18.894 1.00 86.56 238 GLN A C 1
ATOM 1973 O O . GLN A 1 238 ? 0.763 -8.761 20.076 1.00 86.56 238 GLN A O 1
ATOM 1978 N N . ARG A 1 239 ? 1.529 -8.408 17.986 1.00 87.62 239 ARG A N 1
ATOM 1979 C CA . ARG A 1 239 ? 2.956 -8.649 18.259 1.00 87.62 239 ARG A CA 1
ATOM 1980 C C . ARG A 1 239 ? 3.689 -7.421 18.810 1.00 87.62 239 ARG A C 1
ATOM 1982 O O . ARG A 1 239 ? 4.832 -7.558 19.231 1.00 87.62 239 ARG A O 1
ATOM 1989 N N . LYS A 1 240 ? 3.051 -6.245 18.792 1.00 89.12 240 LYS A N 1
ATOM 1990 C CA . LYS A 1 240 ? 3.546 -4.961 19.327 1.00 89.12 240 LYS A CA 1
ATOM 1991 C C . LYS A 1 240 ? 4.904 -4.556 18.765 1.00 89.12 240 LYS A C 1
ATOM 1993 O O . LYS A 1 240 ? 5.801 -4.133 19.487 1.00 89.12 240 LYS A O 1
ATOM 1998 N N . ARG A 1 241 ? 5.073 -4.736 17.457 1.00 89.38 241 ARG A N 1
ATOM 1999 C CA . ARG A 1 241 ? 6.317 -4.410 16.757 1.00 89.38 241 ARG A CA 1
ATOM 2000 C C . ARG A 1 241 ? 6.040 -3.857 15.374 1.00 89.38 241 ARG A C 1
ATOM 2002 O O . ARG A 1 241 ? 5.081 -4.260 14.715 1.00 89.38 241 ARG A O 1
ATOM 2009 N N . TRP A 1 242 ? 6.928 -2.984 14.925 1.00 92.31 242 TRP A N 1
ATOM 2010 C CA . TRP A 1 242 ? 6.955 -2.516 13.548 1.00 92.31 242 TRP A CA 1
ATOM 2011 C C . TRP A 1 242 ? 7.500 -3.604 12.621 1.00 92.31 242 TRP A C 1
ATOM 2013 O O . TRP A 1 242 ? 8.462 -4.295 12.958 1.00 92.31 242 TRP A O 1
ATOM 2023 N N . ALA A 1 243 ? 6.886 -3.751 11.452 1.00 92.12 243 ALA A N 1
ATOM 2024 C CA . ALA A 1 243 ? 7.299 -4.676 10.404 1.00 92.12 243 ALA A CA 1
ATOM 2025 C C . ALA A 1 243 ? 7.233 -3.995 9.030 1.00 92.12 243 ALA A C 1
ATOM 2027 O O . ALA A 1 243 ? 6.452 -3.062 8.826 1.00 92.12 243 ALA A O 1
ATOM 2028 N N . ASP A 1 244 ? 8.064 -4.458 8.095 1.00 92.75 244 ASP A N 1
ATOM 2029 C CA . ASP A 1 244 ? 7.909 -4.140 6.674 1.00 92.75 244 ASP A CA 1
ATOM 2030 C C . ASP A 1 244 ? 6.786 -4.993 6.098 1.00 92.75 244 ASP A C 1
ATOM 2032 O O . ASP A 1 244 ? 6.816 -6.219 6.201 1.00 92.75 244 ASP A O 1
ATOM 2036 N N . LEU A 1 245 ? 5.799 -4.342 5.496 1.00 93.44 245 LEU A N 1
ATOM 2037 C CA . LEU A 1 245 ? 4.635 -5.004 4.939 1.00 93.44 245 LEU A CA 1
ATOM 2038 C C . LEU A 1 245 ? 4.586 -4.804 3.433 1.00 93.44 245 LEU A C 1
ATOM 2040 O O . LEU A 1 245 ? 4.686 -3.681 2.941 1.00 93.44 245 LEU A O 1
ATOM 2044 N N . GLN A 1 246 ? 4.359 -5.899 2.713 1.00 93.50 246 GLN A N 1
ATOM 2045 C CA . GLN A 1 246 ? 4.096 -5.866 1.280 1.00 93.50 246 GLN A CA 1
ATOM 2046 C C . GLN A 1 246 ? 2.683 -5.335 1.042 1.00 93.50 246 GLN A C 1
ATOM 2048 O O . GLN A 1 246 ? 1.699 -5.975 1.410 1.00 93.50 246 GLN A O 1
ATOM 2053 N N . VAL A 1 247 ? 2.577 -4.179 0.394 1.00 95.25 247 VAL A N 1
ATOM 2054 C CA . VAL A 1 247 ? 1.310 -3.475 0.145 1.00 95.25 247 VAL A CA 1
ATOM 2055 C C . VAL A 1 247 ? 0.359 -4.328 -0.699 1.00 95.25 247 VAL A C 1
ATOM 2057 O O . VAL A 1 247 ? -0.850 -4.301 -0.493 1.00 95.25 247 VAL A O 1
ATOM 2060 N N . ASP A 1 248 ? 0.901 -5.167 -1.587 1.00 93.38 248 ASP A N 1
ATOM 2061 C CA . ASP A 1 248 ? 0.130 -6.141 -2.372 1.00 93.38 248 ASP A CA 1
ATOM 2062 C C . ASP A 1 248 ? -0.659 -7.143 -1.514 1.00 93.38 248 ASP A C 1
ATOM 2064 O O . ASP A 1 248 ? -1.704 -7.637 -1.946 1.00 93.38 248 ASP A O 1
ATOM 2068 N N . LYS A 1 249 ? -0.154 -7.461 -0.315 1.00 92.25 249 LYS A N 1
ATOM 2069 C CA . LYS A 1 249 ? -0.756 -8.426 0.615 1.00 92.25 249 LYS A CA 1
ATOM 2070 C C . LYS A 1 249 ? -1.711 -7.775 1.619 1.00 92.25 249 LYS A C 1
ATOM 2072 O O . LYS A 1 249 ? -2.341 -8.477 2.408 1.00 92.25 249 LYS A O 1
ATOM 2077 N N . MET A 1 250 ? -1.837 -6.450 1.587 1.00 94.38 250 MET A N 1
ATOM 2078 C CA . MET A 1 250 ? -2.733 -5.711 2.468 1.00 94.38 250 MET A CA 1
ATOM 2079 C C . MET A 1 250 ? -4.165 -5.725 1.958 1.00 94.38 250 MET A C 1
ATOM 2081 O O . MET A 1 250 ? -4.432 -5.619 0.757 1.00 94.38 250 MET A O 1
ATOM 2085 N N . ASN A 1 251 ? -5.098 -5.767 2.902 1.00 94.38 251 ASN A N 1
ATOM 2086 C CA . ASN A 1 251 ? -6.515 -5.568 2.651 1.00 94.38 251 ASN A CA 1
ATOM 2087 C C . ASN A 1 251 ? -7.104 -4.651 3.730 1.00 94.38 251 ASN A C 1
ATOM 2089 O O . ASN A 1 251 ? -6.548 -4.524 4.824 1.00 94.38 251 ASN A O 1
ATOM 2093 N N . ASP A 1 252 ? -8.224 -4.002 3.410 1.00 94.44 252 ASP A N 1
ATOM 2094 C CA . ASP A 1 252 ? -8.995 -3.271 4.414 1.00 94.44 252 ASP A CA 1
ATOM 2095 C C . ASP A 1 252 ? -9.480 -4.250 5.498 1.00 94.44 252 ASP A C 1
ATOM 2097 O O . ASP A 1 252 ? -9.863 -5.383 5.193 1.00 94.44 252 ASP A O 1
ATOM 2101 N N . VAL A 1 253 ? -9.470 -3.815 6.761 1.00 93.44 253 VAL A N 1
ATOM 2102 C CA . VAL A 1 253 ? -9.908 -4.658 7.881 1.00 93.44 253 VAL A CA 1
ATOM 2103 C C . VAL A 1 253 ? -11.388 -5.010 7.734 1.00 93.44 253 VAL A C 1
ATOM 2105 O O . VAL A 1 253 ? -12.247 -4.137 7.597 1.00 93.44 253 VAL A O 1
ATOM 2108 N N . VAL A 1 254 ? -11.700 -6.303 7.827 1.00 92.44 254 VAL A N 1
ATOM 2109 C CA . VAL A 1 254 ? -13.081 -6.789 7.876 1.00 92.44 254 VAL A CA 1
ATOM 2110 C C . VAL A 1 254 ? -13.574 -6.761 9.324 1.00 92.44 254 VAL A C 1
ATOM 2112 O O . VAL A 1 254 ? -13.200 -7.594 10.150 1.00 92.44 254 VAL A O 1
ATOM 2115 N N . TRP A 1 255 ? -14.428 -5.788 9.636 1.00 92.00 255 TRP A N 1
ATOM 2116 C CA . TRP A 1 255 ? -14.977 -5.593 10.980 1.00 92.00 255 TRP A CA 1
ATOM 2117 C C . TRP A 1 255 ? -16.206 -6.471 11.243 1.00 92.00 255 TRP A C 1
ATOM 2119 O O . TRP A 1 255 ? -17.223 -6.395 10.545 1.00 92.00 255 TRP A O 1
ATOM 2129 N N . ASN A 1 256 ? -16.166 -7.268 12.309 1.00 90.75 256 ASN A N 1
ATOM 2130 C CA . ASN A 1 256 ? -17.269 -8.123 12.729 1.00 90.75 256 ASN A CA 1
ATOM 2131 C C . ASN A 1 256 ? -18.208 -7.393 13.701 1.00 90.75 256 ASN A C 1
ATOM 2133 O O . ASN A 1 256 ? -18.305 -7.717 14.886 1.00 90.75 256 ASN A O 1
ATOM 2137 N N . LYS A 1 257 ? -19.011 -6.460 13.177 1.00 87.56 257 LYS A N 1
ATOM 2138 C CA . LYS A 1 257 ? -20.024 -5.720 13.963 1.00 87.56 257 LYS A CA 1
ATOM 2139 C C . LYS A 1 257 ? -21.101 -6.610 14.608 1.00 87.56 257 LYS A C 1
ATOM 2141 O O . LYS A 1 257 ? -21.896 -6.139 15.423 1.00 87.56 257 LYS A O 1
ATOM 2146 N N . LYS A 1 258 ? -21.175 -7.898 14.245 1.00 88.81 258 LYS A N 1
ATOM 2147 C CA . LYS A 1 258 ? -22.089 -8.874 14.860 1.00 88.81 258 LYS A CA 1
ATOM 2148 C C . LYS A 1 258 ? -21.507 -9.505 16.130 1.00 88.81 258 LYS A C 1
ATOM 2150 O O . LYS A 1 258 ? -22.298 -9.985 16.940 1.00 88.81 258 LYS A O 1
ATOM 2155 N N . ALA A 1 259 ? -20.188 -9.446 16.344 1.00 87.75 259 ALA A N 1
ATOM 2156 C CA . ALA A 1 259 ? -19.512 -10.040 17.501 1.00 87.75 259 ALA A CA 1
ATOM 2157 C C . ALA A 1 259 ? -20.110 -9.561 18.835 1.00 87.75 259 ALA A C 1
ATOM 2159 O O . ALA A 1 259 ? -20.471 -10.368 19.695 1.00 87.75 259 ALA A O 1
ATOM 2160 N N . PHE A 1 260 ? -20.346 -8.252 18.973 1.00 89.00 260 PHE A N 1
ATOM 2161 C CA . PHE A 1 260 ? -20.967 -7.694 20.176 1.00 89.00 260 PHE A CA 1
ATOM 2162 C C . PHE A 1 260 ? -22.394 -8.202 20.412 1.00 89.00 260 PHE A C 1
ATOM 2164 O O . PHE A 1 260 ? -22.792 -8.476 21.546 1.00 89.00 260 PHE A O 1
ATOM 2171 N N . LYS A 1 261 ? -23.171 -8.390 19.339 1.00 86.62 261 LYS A N 1
ATOM 2172 C CA . LYS A 1 261 ? -24.548 -8.892 19.444 1.00 86.62 261 LYS A CA 1
ATOM 2173 C C . LYS A 1 261 ? -24.581 -10.328 19.965 1.00 86.62 261 LYS A C 1
ATOM 2175 O O . LYS A 1 261 ? -25.469 -10.639 20.759 1.00 86.62 261 LYS A O 1
ATOM 2180 N N . SER A 1 262 ? -23.608 -11.157 19.580 1.00 86.19 262 SER A N 1
ATOM 2181 C CA . SER A 1 262 ? -23.489 -12.552 20.028 1.00 86.19 262 SER A CA 1
ATOM 2182 C C . SER A 1 262 ? -23.002 -12.733 21.469 1.00 86.19 262 SER A C 1
ATOM 2184 O O . SER A 1 262 ? -23.137 -13.831 22.002 1.00 86.19 262 SER A O 1
ATOM 2186 N N . LEU A 1 263 ? -22.477 -11.693 22.128 1.00 86.62 263 LEU A N 1
ATOM 2187 C CA . LEU A 1 263 ? -22.063 -11.798 23.531 1.00 86.62 263 LEU A CA 1
ATOM 2188 C C . LEU A 1 263 ? -23.243 -12.157 24.439 1.00 86.62 263 LEU A C 1
ATOM 2190 O O . LEU A 1 263 ? -24.334 -11.607 24.303 1.00 86.62 263 LEU A O 1
ATOM 2194 N N . VAL A 1 264 ? -23.026 -13.019 25.427 1.00 87.00 264 VAL A N 1
ATOM 2195 C CA . VAL A 1 264 ? -24.042 -13.338 26.440 1.00 87.00 264 VAL A CA 1
ATOM 2196 C C . VAL A 1 264 ? -23.955 -12.304 27.567 1.00 87.00 264 VAL A C 1
ATOM 2198 O O . VAL A 1 264 ? -23.301 -12.516 28.581 1.00 87.00 264 VAL A O 1
ATOM 2201 N N . LEU A 1 265 ? -24.586 -11.149 27.351 1.00 85.81 265 LEU A N 1
ATOM 2202 C CA . LEU A 1 265 ? -24.727 -10.057 28.321 1.00 85.81 265 LEU A CA 1
ATOM 2203 C C . LEU A 1 265 ? -26.204 -9.689 28.466 1.00 85.81 265 LEU A C 1
ATOM 2205 O O . LEU A 1 265 ? -26.970 -9.816 27.505 1.00 85.81 265 LEU A O 1
ATOM 2209 N N . GLU A 1 266 ? -26.590 -9.192 29.641 1.00 88.62 266 GLU A N 1
ATOM 2210 C CA . GLU A 1 266 ? -27.930 -8.646 29.864 1.00 88.62 266 GLU A CA 1
ATOM 2211 C C . GLU A 1 266 ? -28.246 -7.535 28.857 1.00 88.62 266 GLU A C 1
ATOM 2213 O O . GLU A 1 266 ? -27.396 -6.695 28.548 1.00 88.62 266 GLU A O 1
ATOM 2218 N N . HIS A 1 267 ? -29.489 -7.507 28.370 1.00 90.69 267 HIS A N 1
ATOM 2219 C CA . HIS A 1 267 ? -29.919 -6.563 27.335 1.00 90.69 267 HIS A CA 1
ATOM 2220 C C . HIS A 1 267 ? -29.645 -5.106 27.734 1.00 90.69 267 HIS A C 1
ATOM 2222 O O . HIS A 1 267 ? -29.048 -4.358 26.968 1.00 90.69 267 HIS A O 1
ATOM 2228 N N . LYS A 1 268 ? -29.970 -4.738 28.982 1.00 91.31 268 LYS A N 1
ATOM 2229 C CA . LYS A 1 268 ? -29.733 -3.388 29.518 1.00 91.31 268 LYS A CA 1
ATOM 2230 C C . LYS A 1 268 ? -28.254 -2.987 29.477 1.00 91.31 268 LYS A C 1
ATOM 2232 O O . LYS A 1 268 ? -27.937 -1.840 29.178 1.00 91.31 268 LYS A O 1
ATOM 2237 N N . THR A 1 269 ? -27.348 -3.925 29.753 1.00 89.56 269 THR A N 1
ATOM 2238 C CA . THR A 1 269 ? -25.898 -3.688 29.711 1.00 89.56 269 THR A CA 1
ATOM 2239 C C . THR A 1 269 ? -25.411 -3.495 28.280 1.00 89.56 269 THR A C 1
ATOM 2241 O O . THR A 1 269 ? -24.602 -2.603 28.027 1.00 89.56 269 THR A O 1
ATOM 2244 N N . LYS A 1 270 ? -25.925 -4.286 27.327 1.00 91.31 270 LYS A N 1
ATOM 2245 C CA . LYS A 1 270 ? -25.614 -4.099 25.903 1.00 91.31 270 LYS A CA 1
ATOM 2246 C C . LYS A 1 270 ? -26.075 -2.734 25.400 1.00 91.31 270 LYS A C 1
ATOM 2248 O O . LYS A 1 270 ? -25.284 -2.043 24.761 1.00 91.31 270 LYS A O 1
ATOM 2253 N N . ASP A 1 271 ? -27.303 -2.341 25.737 1.00 92.12 271 ASP A N 1
ATOM 2254 C CA . ASP A 1 271 ? -27.872 -1.044 25.356 1.00 92.12 271 ASP A CA 1
ATOM 2255 C C . ASP A 1 271 ? -27.032 0.111 25.908 1.00 92.12 271 ASP A C 1
ATOM 2257 O O . ASP A 1 271 ? -26.713 1.052 25.182 1.00 92.12 271 ASP A O 1
ATOM 2261 N N . LEU A 1 272 ? -26.614 0.016 27.176 1.00 92.06 272 LEU A N 1
ATOM 2262 C CA . LEU A 1 272 ? -25.766 1.021 27.812 1.00 92.06 272 LEU A CA 1
ATOM 2263 C C . LEU A 1 272 ? -24.412 1.154 27.105 1.00 92.06 272 LEU A C 1
ATOM 2265 O O . LEU A 1 272 ? -24.009 2.264 26.763 1.00 92.06 272 LEU A O 1
ATOM 2269 N N . ILE A 1 273 ? -23.716 0.040 26.864 1.00 90.75 273 ILE A N 1
ATOM 2270 C CA . ILE A 1 273 ? -22.417 0.049 26.175 1.00 90.75 273 ILE A CA 1
ATOM 2271 C C . ILE A 1 273 ? -22.567 0.640 24.767 1.00 90.75 273 ILE A C 1
ATOM 2273 O O . ILE A 1 273 ? -21.785 1.505 24.378 1.00 90.75 273 ILE A O 1
ATOM 2277 N N . GLN A 1 274 ? -23.592 0.231 24.017 1.00 90.44 274 GLN A N 1
ATOM 2278 C CA . GLN A 1 274 ? -23.830 0.740 22.669 1.00 90.44 274 GLN A CA 1
ATOM 2279 C C . GLN A 1 274 ? -24.153 2.243 22.666 1.00 90.44 274 GLN A C 1
ATOM 2281 O O . GLN A 1 274 ? -23.655 2.972 21.804 1.00 90.44 274 GLN A O 1
ATOM 2286 N N . ALA A 1 275 ? -24.934 2.725 23.637 1.00 90.38 275 ALA A N 1
ATOM 2287 C CA . ALA A 1 275 ? -25.230 4.146 23.800 1.00 90.38 275 ALA A CA 1
ATOM 2288 C C . ALA A 1 275 ? -23.970 4.962 24.133 1.00 90.38 275 ALA A C 1
ATOM 2290 O O . ALA A 1 275 ? -23.768 6.035 23.563 1.00 90.38 275 ALA A O 1
ATOM 2291 N N . LEU A 1 276 ? -23.095 4.444 25.004 1.00 89.62 276 LEU A N 1
ATOM 2292 C CA . LEU A 1 276 ? -21.822 5.085 25.349 1.00 89.62 276 LEU A CA 1
ATOM 2293 C C . LEU A 1 276 ? -20.886 5.187 24.139 1.00 89.62 276 LEU A C 1
ATOM 2295 O O . LEU A 1 276 ? -20.343 6.260 23.887 1.00 89.62 276 LEU A O 1
ATOM 2299 N N . ILE A 1 277 ? -20.744 4.106 23.366 1.00 88.38 277 ILE A N 1
ATOM 2300 C CA . ILE A 1 277 ? -19.912 4.091 22.152 1.00 88.38 277 ILE A CA 1
ATOM 2301 C C . ILE A 1 277 ? -20.472 5.054 21.103 1.00 88.38 277 ILE A C 1
ATOM 2303 O O . ILE A 1 277 ? -19.720 5.824 20.515 1.00 88.38 277 ILE A O 1
ATOM 2307 N N . SER A 1 278 ? -21.792 5.052 20.889 1.00 86.94 278 SER A N 1
ATOM 2308 C CA . SER A 1 278 ? -22.437 5.947 19.917 1.00 86.94 278 SER A CA 1
ATOM 2309 C C . SER A 1 278 ? -22.214 7.414 20.288 1.00 86.94 278 SER A C 1
ATOM 2311 O O . SER A 1 278 ? -21.768 8.199 19.458 1.00 86.94 278 SER A O 1
ATOM 2313 N N . LYS A 1 279 ? -22.408 7.763 21.568 1.00 85.44 279 LYS A N 1
ATOM 2314 C CA . LYS A 1 279 ? -22.128 9.110 22.081 1.00 85.44 279 LYS A CA 1
ATOM 2315 C C . LYS A 1 279 ? -20.659 9.503 21.898 1.00 85.44 279 LYS A C 1
ATOM 2317 O O . LYS A 1 279 ? -20.379 10.651 21.563 1.00 85.44 279 LYS A O 1
ATOM 2322 N N . GLN A 1 280 ? -19.728 8.573 22.115 1.00 83.06 280 GLN A N 1
ATOM 2323 C CA . GLN A 1 280 ? -18.304 8.824 21.901 1.00 83.06 280 GLN A CA 1
ATOM 2324 C C . GLN A 1 280 ? -18.006 9.121 20.423 1.00 83.06 280 GLN A C 1
ATOM 2326 O O . GLN A 1 280 ? -17.381 10.137 20.128 1.00 83.06 280 GLN A O 1
ATOM 2331 N N . LEU A 1 281 ? -18.509 8.296 19.499 1.00 82.31 281 LEU A N 1
ATOM 2332 C CA . LEU A 1 281 ? -18.346 8.500 18.054 1.00 82.31 281 LEU A CA 1
ATOM 2333 C C . LEU A 1 281 ? -18.951 9.827 17.571 1.00 82.31 281 LEU A C 1
ATOM 2335 O O . LEU A 1 281 ? -18.378 10.476 16.699 1.00 82.31 281 LEU A O 1
ATOM 2339 N N . ASP A 1 282 ? -20.079 10.250 18.141 1.00 80.31 282 ASP A N 1
ATOM 2340 C CA . ASP A 1 282 ? -20.685 11.547 17.823 1.00 80.31 282 ASP A CA 1
ATOM 2341 C C . ASP A 1 282 ? -19.842 12.713 18.360 1.00 80.31 282 ASP A C 1
ATOM 2343 O O . ASP A 1 282 ? -19.660 13.716 17.668 1.00 80.31 282 ASP A O 1
ATOM 2347 N N . SER A 1 283 ? -19.259 12.569 19.557 1.00 75.12 283 SER A N 1
ATOM 2348 C CA . SER A 1 283 ? -18.360 13.580 20.129 1.00 75.12 283 SER A CA 1
ATOM 2349 C C . SER A 1 283 ? -17.048 13.721 19.348 1.00 75.12 283 SER A C 1
ATOM 2351 O O . SER A 1 283 ? -16.564 14.836 19.176 1.00 75.12 283 SER A O 1
ATOM 2353 N N . GLU A 1 284 ? -16.509 12.626 18.799 1.00 70.56 284 GLU A N 1
ATOM 2354 C CA . GLU A 1 284 ? -15.327 12.647 17.921 1.00 70.56 284 GLU A CA 1
ATOM 2355 C C . GLU A 1 284 ? -15.590 13.376 16.594 1.00 70.56 284 GLU A C 1
ATOM 2357 O O . GLU A 1 284 ? -14.677 13.981 16.039 1.00 70.56 284 GLU A O 1
ATOM 2362 N N . LYS A 1 285 ? -16.834 13.358 16.096 1.00 68.00 285 LYS A N 1
ATOM 2363 C CA . LYS A 1 285 ? -17.241 14.092 14.884 1.00 68.00 285 LYS A CA 1
ATOM 2364 C C . LYS A 1 285 ? -17.544 15.566 15.145 1.00 68.00 285 LYS A C 1
ATOM 2366 O O . LYS A 1 285 ? -17.538 16.364 14.208 1.00 68.00 285 LYS A O 1
ATOM 2371 N N . SER A 1 286 ? -17.861 15.930 16.387 1.00 59.66 286 SER A N 1
ATOM 2372 C CA . SER A 1 286 ? -18.164 17.312 16.753 1.00 59.66 286 SER A CA 1
ATOM 2373 C C . SER A 1 286 ? -16.888 18.160 16.740 1.00 59.66 286 SER A C 1
ATOM 2375 O O . SER A 1 286 ? -15.868 17.781 17.306 1.00 59.66 286 SER A O 1
ATOM 2377 N N . THR A 1 287 ? -16.935 19.312 16.068 1.00 50.50 287 THR A N 1
ATOM 2378 C CA . THR A 1 287 ? -15.805 20.228 15.820 1.00 50.50 287 THR A CA 1
ATOM 2379 C C . THR A 1 287 ? -15.350 20.999 17.065 1.00 50.50 287 THR A C 1
ATOM 2381 O O . THR A 1 287 ? -14.915 22.146 16.948 1.00 50.50 287 THR A O 1
ATOM 2384 N N . ASP A 1 288 ? -15.514 20.437 18.264 1.00 42.75 288 ASP A N 1
ATOM 2385 C CA . ASP A 1 288 ? -15.193 21.154 19.492 1.00 42.75 288 ASP A CA 1
ATOM 2386 C C . ASP A 1 288 ? -13.694 21.487 19.513 1.00 42.75 288 ASP A C 1
ATOM 2388 O O . ASP A 1 288 ? -12.828 20.635 19.311 1.00 42.75 288 ASP A O 1
ATOM 2392 N N . LEU A 1 289 ? -13.422 22.781 19.698 1.00 44.56 289 LEU A N 1
ATOM 2393 C CA . LEU A 1 289 ? -12.201 23.534 19.369 1.00 44.56 289 LEU A CA 1
ATOM 2394 C C . LEU A 1 289 ? -10.911 23.102 20.101 1.00 44.56 289 LEU A C 1
ATOM 2396 O O . LEU A 1 289 ? -9.911 23.818 20.064 1.00 44.56 289 LEU A O 1
ATOM 2400 N N . ILE A 1 290 ? -10.904 21.946 20.768 1.00 46.62 290 ILE A N 1
ATOM 2401 C CA . ILE A 1 290 ? -9.741 21.386 21.458 1.00 46.62 290 ILE A CA 1
ATOM 2402 C C . ILE A 1 290 ? -9.679 19.880 21.189 1.00 46.62 290 ILE A C 1
ATOM 2404 O O . ILE A 1 290 ? -10.342 19.078 21.849 1.00 46.62 290 ILE A O 1
ATOM 2408 N N . HIS A 1 291 ? -8.824 19.487 20.246 1.00 44.78 291 HIS A N 1
ATOM 2409 C CA . HIS A 1 291 ? -8.475 18.088 20.017 1.00 44.78 291 HIS A CA 1
ATOM 2410 C C . HIS A 1 291 ? -7.899 17.493 21.320 1.00 44.78 291 HIS A C 1
ATOM 2412 O O . HIS A 1 291 ? -6.909 17.997 21.848 1.00 44.78 291 HIS A O 1
ATOM 2418 N N . GLY A 1 292 ? -8.544 16.461 21.878 1.00 47.75 292 GLY A N 1
ATOM 2419 C CA . GLY A 1 292 ? -8.017 15.694 23.019 1.00 47.75 292 GLY A CA 1
ATOM 2420 C C . GLY A 1 292 ? -8.558 16.022 24.421 1.00 47.75 292 GLY A C 1
ATOM 2421 O O . GLY A 1 292 ? -8.083 15.425 25.387 1.00 47.75 292 GLY A O 1
ATOM 2422 N N . LYS A 1 293 ? -9.559 16.901 24.588 1.00 46.28 293 LYS A N 1
ATOM 2423 C CA . LYS A 1 293 ? -10.144 17.187 25.917 1.00 46.28 293 LYS A CA 1
ATOM 2424 C C . LYS A 1 293 ? -11.515 16.520 26.101 1.00 46.28 293 LYS A C 1
ATOM 2426 O O . LYS A 1 293 ? -12.487 16.935 25.494 1.00 46.28 293 LYS A O 1
ATOM 2431 N N . GLY A 1 294 ? -11.605 15.522 26.989 1.00 53.06 294 GLY A N 1
ATOM 2432 C CA . GLY A 1 294 ? -12.882 15.037 27.548 1.00 53.06 294 GLY A CA 1
ATOM 2433 C C . GLY A 1 294 ? -13.618 13.903 26.813 1.00 53.06 294 GLY A C 1
ATOM 2434 O O . GLY A 1 294 ? -14.646 13.461 27.316 1.00 53.06 294 GLY A O 1
ATOM 2435 N N . ASN A 1 295 ? -13.089 13.376 25.702 1.00 62.88 295 ASN A N 1
ATOM 2436 C CA . ASN A 1 295 ? -13.782 12.374 24.863 1.00 62.88 295 ASN A CA 1
ATOM 2437 C C . ASN A 1 295 ? -13.353 10.912 25.121 1.00 62.88 295 ASN A C 1
ATOM 2439 O O . ASN A 1 295 ? -13.595 10.024 24.303 1.00 62.88 295 ASN A O 1
ATOM 2443 N N . GLY A 1 296 ? -12.691 10.643 26.249 1.00 68.88 296 GLY A N 1
ATOM 2444 C CA . GLY A 1 296 ? -12.268 9.293 26.622 1.00 68.88 296 GLY A CA 1
ATOM 2445 C C . GLY A 1 296 ? -13.408 8.486 27.245 1.00 68.88 296 GLY A C 1
ATOM 2446 O O . GLY A 1 296 ? -13.989 8.906 28.244 1.00 68.88 296 GLY A O 1
ATOM 2447 N N . LEU A 1 297 ? -13.698 7.305 26.696 1.00 82.38 297 LEU A N 1
ATOM 2448 C CA . LEU A 1 297 ? -14.570 6.313 27.323 1.00 82.38 297 LEU A CA 1
ATOM 2449 C C . LEU A 1 297 ? -13.720 5.258 28.037 1.00 82.38 297 LEU A C 1
ATOM 2451 O O . LEU A 1 297 ? -12.935 4.555 27.405 1.00 82.38 297 LEU A O 1
ATOM 2455 N N . ILE A 1 298 ? -13.907 5.120 29.350 1.00 85.94 298 ILE A N 1
ATOM 2456 C CA . ILE A 1 298 ? -13.281 4.062 30.149 1.00 85.94 298 ILE A CA 1
ATOM 2457 C C . ILE A 1 298 ? -14.369 3.075 30.567 1.00 85.94 298 ILE A C 1
ATOM 2459 O O . ILE A 1 298 ? -15.327 3.444 31.245 1.00 85.94 298 ILE A O 1
ATOM 2463 N N . LEU A 1 299 ? -14.209 1.811 30.174 1.00 87.56 299 LEU A N 1
ATOM 2464 C CA . LEU A 1 299 ? -15.087 0.711 30.570 1.00 87.56 299 LEU A CA 1
ATOM 2465 C C . LEU A 1 299 ? -14.319 -0.247 31.482 1.00 87.56 299 LEU A C 1
ATOM 2467 O O . LEU A 1 299 ? -13.328 -0.846 31.068 1.00 87.56 299 LEU A O 1
ATOM 2471 N N . LEU A 1 300 ? -14.796 -0.420 32.715 1.00 89.56 300 LEU A N 1
ATOM 2472 C CA . LEU A 1 300 ? -14.249 -1.399 33.652 1.00 89.56 300 LEU A CA 1
ATOM 2473 C C . LEU A 1 300 ? -15.104 -2.672 33.639 1.00 89.56 300 LEU A C 1
ATOM 2475 O O . LEU A 1 300 ? -16.243 -2.668 34.101 1.00 89.56 300 LEU A O 1
ATOM 2479 N N . LEU A 1 301 ? -14.543 -3.776 33.141 1.00 87.62 301 LEU A N 1
ATOM 2480 C CA . LEU A 1 301 ? -15.204 -5.084 33.117 1.00 87.62 301 LEU A CA 1
ATOM 2481 C C . LEU A 1 301 ? -14.832 -5.898 34.364 1.00 87.62 301 LEU A C 1
ATOM 2483 O O . LEU A 1 301 ? -13.820 -6.600 34.385 1.00 87.62 301 LEU A O 1
ATOM 2487 N N . HIS A 1 302 ? -15.659 -5.820 35.407 1.00 86.44 302 HIS A N 1
ATOM 2488 C CA . HIS A 1 302 ? -15.477 -6.598 36.633 1.00 86.44 302 HIS A CA 1
ATOM 2489 C C . HIS A 1 302 ? -16.315 -7.886 36.600 1.00 86.44 302 HIS A C 1
ATOM 2491 O O . HIS A 1 302 ? -17.540 -7.831 36.599 1.00 86.44 302 HIS A O 1
ATOM 2497 N N . ALA A 1 303 ? -15.659 -9.050 36.562 1.00 81.69 303 ALA A N 1
ATOM 2498 C CA . ALA A 1 303 ? -16.317 -10.360 36.585 1.00 81.69 303 ALA A CA 1
ATOM 2499 C C . ALA A 1 303 ? -15.341 -11.471 37.018 1.00 81.69 303 ALA A C 1
ATOM 2501 O O . ALA A 1 303 ? -14.122 -11.291 36.926 1.00 81.69 303 ALA A O 1
ATOM 2502 N N . GLY A 1 304 ? -15.849 -12.642 37.425 1.00 85.94 304 GLY A N 1
ATOM 2503 C CA . GLY A 1 304 ? -15.034 -13.821 37.776 1.00 85.94 304 GLY A CA 1
ATOM 2504 C C . GLY A 1 304 ? -14.166 -14.341 36.617 1.00 85.94 304 GLY A C 1
ATOM 2505 O O . GLY A 1 304 ? -14.356 -13.952 35.463 1.00 85.94 304 GLY A O 1
ATOM 2506 N N . LEU A 1 305 ? -13.171 -15.191 36.886 1.00 85.38 305 LEU A N 1
ATOM 2507 C CA . LEU A 1 305 ? -12.334 -15.799 35.835 1.00 85.38 305 LEU A CA 1
ATOM 2508 C C . LEU A 1 305 ? -13.197 -16.592 34.831 1.00 85.38 305 LEU A C 1
ATOM 2510 O O . LEU A 1 305 ? -14.218 -17.158 35.202 1.00 85.38 305 LEU A O 1
ATOM 2514 N N . GLY A 1 306 ? -12.821 -16.588 33.548 1.00 81.69 306 GLY A N 1
ATOM 2515 C CA . GLY A 1 306 ? -13.533 -17.341 32.500 1.00 81.69 306 GLY A CA 1
ATOM 2516 C C . GLY A 1 306 ? -14.846 -16.730 31.982 1.00 81.69 306 GLY A C 1
ATOM 2517 O O . GLY A 1 306 ? -15.445 -17.272 31.065 1.00 81.69 306 GLY A O 1
ATOM 2518 N N . THR A 1 307 ? -15.277 -15.573 32.486 1.00 83.19 307 THR A N 1
ATOM 2519 C CA . THR A 1 307 ? -16.544 -14.907 32.093 1.00 83.19 307 THR A CA 1
ATOM 2520 C C . THR A 1 307 ? -16.486 -14.117 30.776 1.00 83.19 307 THR A C 1
ATOM 2522 O O . THR A 1 307 ? -17.364 -13.307 30.499 1.00 83.19 307 THR A O 1
ATOM 2525 N N . GLY A 1 308 ? -15.447 -14.306 29.956 1.00 84.69 308 GLY A N 1
ATOM 2526 C CA . GLY A 1 308 ? -15.365 -13.662 28.639 1.00 84.69 308 GLY A CA 1
ATOM 2527 C C . GLY A 1 308 ? -15.070 -12.155 28.660 1.00 84.69 308 GLY A C 1
ATOM 2528 O O . GLY A 1 308 ? -15.471 -11.445 27.743 1.00 84.69 308 GLY A O 1
ATOM 2529 N N . LYS A 1 309 ? -14.352 -11.641 29.670 1.00 89.38 309 LYS A N 1
ATOM 2530 C CA . LYS A 1 309 ? -13.946 -10.218 29.737 1.00 89.38 309 LYS A CA 1
ATOM 2531 C C . LYS A 1 309 ? -13.158 -9.766 28.503 1.00 89.38 309 LYS A C 1
ATOM 2533 O O . LYS A 1 309 ? -13.506 -8.763 27.891 1.00 89.38 309 LYS A O 1
ATOM 2538 N N . THR A 1 310 ? -12.137 -10.530 28.114 1.00 87.75 310 THR A N 1
ATOM 2539 C CA . THR A 1 310 ? -11.329 -10.243 26.917 1.00 87.75 310 THR A CA 1
ATOM 2540 C C . THR A 1 310 ? -12.186 -10.281 25.657 1.00 87.75 310 THR A C 1
ATOM 2542 O O . THR A 1 310 ? -12.181 -9.323 24.895 1.00 87.75 310 THR A O 1
ATOM 2545 N N . LEU A 1 311 ? -13.013 -11.321 25.513 1.00 87.88 311 LEU A N 1
ATOM 2546 C CA . LEU A 1 311 ? -13.939 -11.465 24.389 1.00 87.88 311 LEU A CA 1
ATOM 2547 C C . LEU A 1 311 ? -14.925 -10.288 24.299 1.00 87.88 311 LEU A C 1
ATOM 2549 O O . LEU A 1 311 ? -15.264 -9.833 23.208 1.00 87.88 311 LEU A O 1
ATOM 2553 N N . THR A 1 312 ? -15.371 -9.777 25.450 1.00 90.38 312 THR A N 1
ATOM 2554 C CA . THR A 1 312 ? -16.239 -8.598 25.525 1.00 90.38 312 THR A CA 1
ATOM 2555 C C . THR A 1 312 ? -15.514 -7.360 25.008 1.00 90.38 312 THR A C 1
ATOM 2557 O O . THR A 1 312 ? -16.072 -6.649 24.178 1.00 90.38 312 THR A O 1
ATOM 2560 N N . ALA A 1 313 ? -14.271 -7.125 25.440 1.00 90.06 313 ALA A N 1
ATOM 2561 C CA . ALA A 1 313 ? -13.461 -6.001 24.967 1.00 90.06 313 ALA A CA 1
ATOM 2562 C C . ALA A 1 313 ? -13.197 -6.071 23.452 1.00 90.06 313 ALA A C 1
ATOM 2564 O O . ALA A 1 313 ? -13.378 -5.076 22.756 1.00 90.06 313 ALA A O 1
ATOM 2565 N N . GLU A 1 314 ? -12.845 -7.247 22.929 1.00 89.38 314 GLU A N 1
ATOM 2566 C CA . GLU A 1 314 ? -12.645 -7.466 21.489 1.00 89.38 314 GLU A CA 1
ATOM 2567 C C . GLU A 1 314 ? -13.909 -7.185 20.688 1.00 89.38 314 GLU A C 1
ATOM 2569 O O . GLU A 1 314 ? -13.888 -6.434 19.721 1.00 89.38 314 GLU A O 1
ATOM 2574 N N . SER A 1 315 ? -15.035 -7.735 21.133 1.00 90.44 315 SER A N 1
ATOM 2575 C CA . SER A 1 315 ? -16.317 -7.556 20.456 1.00 90.44 315 SER A CA 1
ATOM 2576 C C . SER A 1 315 ? -16.798 -6.103 20.487 1.00 90.44 315 SER A C 1
ATOM 2578 O O . SER A 1 315 ? -17.453 -5.656 19.549 1.00 90.44 315 SER A O 1
ATOM 2580 N N . VAL A 1 316 ? -16.494 -5.367 21.561 1.00 90.88 316 VAL A N 1
ATOM 2581 C CA . VAL A 1 316 ? -16.783 -3.931 21.677 1.00 90.88 316 VAL A CA 1
ATOM 2582 C C . VAL A 1 316 ? -15.937 -3.120 20.696 1.00 90.88 316 VAL A C 1
ATOM 2584 O O . VAL A 1 316 ? -16.470 -2.201 20.080 1.00 90.88 316 VAL A O 1
ATOM 2587 N N . ALA A 1 317 ? -14.664 -3.478 20.513 1.00 90.50 317 ALA A N 1
ATOM 2588 C CA . ALA A 1 317 ? -13.726 -2.802 19.613 1.00 90.50 317 ALA A CA 1
ATOM 2589 C C . ALA A 1 317 ? -14.160 -2.871 18.128 1.00 90.50 317 ALA A C 1
ATOM 2591 O O . ALA A 1 317 ? -13.922 -1.942 17.356 1.00 90.50 317 ALA A O 1
ATOM 2592 N N . GLU A 1 318 ? -14.904 -3.915 17.744 1.00 92.06 318 GLU A N 1
ATOM 2593 C CA . GLU A 1 318 ? -15.471 -4.061 16.394 1.00 92.06 318 GLU A CA 1
ATOM 2594 C C . GLU A 1 318 ? -16.554 -3.022 16.046 1.00 92.06 318 GLU A C 1
ATOM 2596 O O . GLU A 1 318 ? -16.806 -2.770 14.869 1.00 92.06 318 GLU A O 1
ATOM 2601 N N . ILE A 1 319 ? -17.232 -2.428 17.038 1.00 89.75 319 ILE A N 1
ATOM 2602 C CA . ILE A 1 319 ? -18.311 -1.452 16.801 1.00 89.75 319 ILE A CA 1
ATOM 2603 C C . ILE A 1 319 ? -17.768 -0.127 16.242 1.00 89.75 319 ILE A C 1
ATOM 2605 O O . ILE A 1 319 ? -18.272 0.303 15.201 1.00 89.75 319 ILE A O 1
ATOM 2609 N N . PRO A 1 320 ? -16.784 0.533 16.891 1.00 89.00 320 PRO A N 1
ATOM 2610 C CA . PRO A 1 320 ? -16.211 1.781 16.401 1.00 89.00 320 PRO A CA 1
ATOM 2611 C C . PRO A 1 320 ? -15.160 1.588 15.299 1.00 89.00 320 PRO A C 1
ATOM 2613 O O . PRO A 1 320 ? -14.552 2.577 14.910 1.00 89.00 320 PRO A O 1
ATOM 2616 N N . GLU A 1 321 ? -14.919 0.357 14.828 1.00 91.69 321 GLU A N 1
ATOM 2617 C CA . GLU A 1 321 ? -13.862 0.046 13.850 1.00 91.69 321 GLU A CA 1
ATOM 2618 C C . GLU A 1 321 ? -12.463 0.452 14.346 1.00 91.69 321 GLU A C 1
ATOM 2620 O O . GLU A 1 321 ? -11.624 0.964 13.606 1.00 91.69 321 GLU A O 1
ATOM 2625 N N . LYS A 1 322 ? -12.213 0.226 15.642 1.00 88.56 322 LYS A N 1
ATOM 2626 C CA . LYS A 1 322 ? -10.923 0.493 16.288 1.00 88.56 322 LYS A CA 1
ATOM 2627 C C . LYS A 1 322 ? -10.350 -0.834 16.767 1.00 88.56 322 LYS A C 1
ATOM 2629 O O . LYS A 1 322 ? -11.016 -1.532 17.526 1.00 88.56 322 LYS A O 1
ATOM 2634 N N . PRO A 1 323 ? -9.145 -1.235 16.346 1.00 88.19 323 PRO A N 1
ATOM 2635 C CA . PRO A 1 323 ? -8.626 -2.543 16.709 1.00 88.19 323 PRO A CA 1
ATOM 2636 C C . PRO A 1 323 ? -8.193 -2.569 18.182 1.00 88.19 323 PRO A C 1
ATOM 2638 O O . PRO A 1 323 ? -7.752 -1.563 18.737 1.00 88.19 323 PRO A O 1
ATOM 2641 N N . LEU A 1 324 ? -8.316 -3.731 18.830 1.00 88.81 324 LEU A N 1
ATOM 2642 C CA . LEU A 1 324 ? -7.944 -3.880 20.236 1.00 88.81 324 LEU A CA 1
ATOM 2643 C C . LEU A 1 324 ? -6.417 -3.941 20.394 1.00 88.81 324 LEU A C 1
ATOM 2645 O O . LEU A 1 324 ? -5.789 -4.920 19.994 1.00 88.81 324 LEU A O 1
ATOM 2649 N N . TYR A 1 325 ? -5.839 -2.946 21.066 1.00 89.62 325 TYR A N 1
ATOM 2650 C CA . TYR A 1 325 ? -4.462 -3.002 21.553 1.00 89.62 325 TYR A CA 1
ATOM 2651 C C . TYR A 1 325 ? -4.431 -3.585 22.970 1.00 89.62 325 TYR A C 1
ATOM 2653 O O . TYR A 1 325 ? -4.947 -2.990 23.918 1.00 89.62 325 TYR A O 1
ATOM 2661 N N . ARG A 1 326 ? -3.869 -4.787 23.124 1.00 87.50 326 ARG A N 1
ATOM 2662 C CA . ARG A 1 326 ? -3.832 -5.491 24.415 1.00 87.50 326 ARG A CA 1
ATOM 2663 C C . ARG A 1 326 ? -2.579 -5.105 25.193 1.00 87.50 326 ARG A C 1
ATOM 2665 O O . ARG A 1 326 ? -1.479 -5.410 24.749 1.00 87.50 326 ARG A O 1
ATOM 2672 N N . VAL A 1 327 ? -2.739 -4.540 26.386 1.00 87.69 327 VAL A N 1
ATOM 2673 C CA . VAL A 1 327 ? -1.636 -4.268 27.323 1.00 87.69 327 VAL A CA 1
ATOM 2674 C C . VAL A 1 327 ? -1.780 -5.170 28.547 1.00 87.69 327 VAL A C 1
ATOM 2676 O O . VAL A 1 327 ? -2.859 -5.293 29.123 1.00 87.69 327 VAL A O 1
ATOM 2679 N N . THR A 1 328 ? -0.694 -5.828 28.925 1.00 84.81 328 THR A N 1
ATOM 2680 C CA . THR A 1 328 ? -0.566 -6.721 30.077 1.00 84.81 328 THR A CA 1
ATOM 2681 C C . THR A 1 328 ? 0.492 -6.174 31.030 1.00 84.81 328 THR A C 1
ATOM 2683 O O . THR A 1 328 ? 1.335 -5.368 30.638 1.00 84.81 328 THR A O 1
ATOM 2686 N N . CYS A 1 329 ? 0.501 -6.643 32.280 1.00 82.44 329 CYS A N 1
ATOM 2687 C CA . CYS A 1 329 ? 1.523 -6.230 33.245 1.00 82.44 329 CYS A CA 1
ATOM 2688 C C . CYS A 1 329 ? 2.955 -6.565 32.790 1.00 82.44 329 CYS A C 1
ATOM 2690 O O . CYS A 1 329 ? 3.884 -5.928 33.261 1.00 82.44 329 CYS A O 1
ATOM 2692 N N . GLY A 1 330 ? 3.141 -7.539 31.888 1.00 80.19 330 GLY A N 1
ATOM 2693 C CA . GLY A 1 330 ? 4.458 -7.873 31.337 1.00 80.19 330 GLY A CA 1
ATOM 2694 C C . GLY A 1 330 ? 4.972 -6.877 30.294 1.00 80.19 330 GLY A C 1
ATOM 2695 O O . GLY A 1 330 ? 6.173 -6.812 30.070 1.00 80.19 330 GLY A O 1
ATOM 2696 N N . ASP A 1 331 ? 4.084 -6.093 29.676 1.00 76.50 331 ASP A N 1
ATOM 2697 C CA . ASP A 1 331 ? 4.472 -5.055 28.709 1.00 76.50 331 ASP A CA 1
ATOM 2698 C C . ASP A 1 331 ? 4.932 -3.771 29.404 1.00 76.50 331 ASP A C 1
ATOM 2700 O O . ASP A 1 331 ? 5.722 -2.997 28.868 1.00 76.50 331 ASP A O 1
ATOM 2704 N N . ILE A 1 332 ? 4.427 -3.548 30.617 1.00 69.94 332 ILE A N 1
ATOM 2705 C CA . ILE A 1 332 ? 4.817 -2.450 31.492 1.00 69.94 332 ILE A CA 1
ATOM 2706 C C . ILE A 1 332 ? 6.074 -2.928 32.224 1.00 69.94 332 ILE A C 1
ATOM 2708 O O . ILE A 1 332 ? 6.005 -3.432 33.342 1.00 69.94 332 ILE A O 1
ATOM 2712 N N . GLY A 1 333 ? 7.218 -2.876 31.537 1.00 60.22 333 GLY A N 1
ATOM 2713 C CA . GLY A 1 333 ? 8.502 -3.304 32.091 1.00 60.22 333 GLY A CA 1
ATOM 2714 C C . GLY A 1 333 ? 8.805 -2.656 33.449 1.00 60.22 333 GLY A C 1
ATOM 2715 O O . GLY A 1 333 ? 8.311 -1.577 33.771 1.00 60.22 333 GLY A O 1
ATOM 2716 N N . THR A 1 334 ? 9.645 -3.303 34.256 1.00 56.81 334 THR A N 1
ATOM 2717 C CA . THR A 1 334 ? 10.065 -2.787 35.573 1.00 56.81 334 THR A CA 1
ATOM 2718 C C . THR A 1 334 ? 11.121 -1.682 35.488 1.00 56.81 334 THR A C 1
ATOM 2720 O O . THR A 1 334 ? 11.450 -1.082 36.505 1.00 56.81 334 THR A O 1
ATOM 2723 N N . GLU A 1 335 ? 11.638 -1.403 34.288 1.00 54.53 335 GLU A N 1
ATOM 2724 C CA . GLU A 1 335 ? 12.646 -0.377 34.020 1.00 54.53 335 GLU A CA 1
ATOM 2725 C C . GLU A 1 335 ? 12.025 0.783 33.215 1.00 54.53 335 GLU A C 1
ATOM 2727 O O . GLU A 1 335 ? 11.444 0.545 32.147 1.00 54.53 335 GLU A O 1
ATOM 2732 N N . PRO A 1 336 ? 12.154 2.043 33.672 1.00 53.91 336 PRO A N 1
ATOM 2733 C CA . PRO A 1 336 ? 11.503 3.197 33.046 1.00 53.91 336 PRO A CA 1
ATOM 2734 C C . PRO A 1 336 ? 11.907 3.396 31.575 1.00 53.91 336 PRO A C 1
ATOM 2736 O O . PRO A 1 336 ? 11.067 3.779 30.763 1.00 53.91 336 PRO A O 1
ATOM 2739 N N . GLU A 1 337 ? 13.136 3.033 31.195 1.00 51.44 337 GLU A N 1
ATOM 2740 C CA . GLU A 1 337 ? 13.642 3.113 29.813 1.00 51.44 337 GLU A CA 1
ATOM 2741 C C . GLU A 1 337 ? 13.023 2.097 28.835 1.00 51.44 337 GLU A C 1
ATOM 2743 O O . GLU A 1 337 ? 13.194 2.239 27.622 1.00 51.44 337 GLU A O 1
ATOM 2748 N N . GLN A 1 338 ? 12.320 1.067 29.322 1.00 43.47 338 GLN A N 1
ATOM 2749 C CA . GLN A 1 338 ? 11.603 0.113 28.465 1.00 43.47 338 GLN A CA 1
ATOM 2750 C C . GLN A 1 338 ? 10.120 0.449 28.310 1.00 43.47 338 GLN A C 1
ATOM 2752 O O . GLN A 1 338 ? 9.518 0.094 27.299 1.00 43.47 338 GLN A O 1
ATOM 2757 N N . SER A 1 339 ? 9.544 1.183 29.263 1.00 38.59 339 SER A N 1
ATOM 2758 C CA . SER A 1 339 ? 8.126 1.558 29.234 1.00 38.59 339 SER A CA 1
ATOM 2759 C C . SER A 1 339 ? 7.773 2.530 28.098 1.00 38.59 339 SER A C 1
ATOM 2761 O O . SER A 1 339 ? 6.673 2.460 27.556 1.00 38.59 339 SER A O 1
ATOM 2763 N N . SER A 1 340 ? 8.720 3.374 27.669 1.00 39.69 340 SER A N 1
ATOM 2764 C CA . SER A 1 340 ? 8.555 4.301 26.539 1.00 39.69 340 SER A CA 1
ATOM 2765 C C . SER A 1 340 ? 8.795 3.666 25.165 1.00 39.69 340 SER A C 1
ATOM 2767 O O . SER A 1 340 ? 8.618 4.335 24.156 1.00 39.69 340 SER A O 1
ATOM 2769 N N . ARG A 1 341 ? 9.209 2.391 25.093 1.00 41.31 341 ARG A N 1
ATOM 2770 C CA . ARG A 1 341 ? 9.516 1.707 23.819 1.00 41.31 341 ARG A CA 1
ATOM 2771 C C . ARG A 1 341 ? 8.309 1.009 23.189 1.00 41.31 341 ARG A C 1
ATOM 2773 O O . ARG A 1 341 ? 8.422 0.482 22.086 1.00 41.31 341 ARG A O 1
ATOM 2780 N N . VAL A 1 342 ? 7.192 0.948 23.914 1.00 40.00 342 VAL A N 1
ATOM 2781 C CA . VAL A 1 342 ? 5.991 0.165 23.568 1.00 40.00 342 VAL A CA 1
ATOM 2782 C C . VAL A 1 342 ? 4.850 1.050 23.040 1.00 40.00 342 VAL A C 1
ATOM 2784 O O . VAL A 1 342 ? 3.838 0.522 22.574 1.00 40.00 342 VAL A O 1
ATOM 2787 N N . LEU A 1 343 ? 4.996 2.377 23.098 1.00 34.91 343 LEU A N 1
ATOM 2788 C CA . LEU A 1 343 ? 3.995 3.348 22.651 1.00 34.91 343 LEU A CA 1
ATOM 2789 C C . LEU A 1 343 ? 4.569 4.288 21.601 1.00 34.91 343 LEU A C 1
ATOM 2791 O O . LEU A 1 343 ? 5.689 4.789 21.839 1.00 34.91 343 LEU A O 1
#

Secondary structure (DSSP, 8-state):
-HHHHHHHHTTEE-GGGGGGT--TT-EEEEEETTEEEEEEE-SPPPSPBPPPTT---PPPBSSHHHHHHHHHHHHHT--S--STTEEEEEEEEEEEEEESEEEEEEEEEEEEEE--TT-TTPPEEGGGSSEEEGGGS-HHHHHHHHHHHHHHHHTTSSEEEEE--TT---TT--S--EEEE-HHHHHHHHHGGGTTS--SS------SS-HHHHHSSS-S-TTGGGGS-SEEEEEETTTTEEEEEEGGGEEE----TTHHHHS---HHHHHHHHHHHHHHHHHHHS--SSTTSS----------TTS-HHHHHHHHHTTTT-------TTTS-SSHHHHTT--

Sequence (343 aa):
MDEVDSLLQRRKTRLQYIKYLFKPGELVVEWKDGDIRGFRTNFEFTGPVVQKNGEKRKKPALNYAEALRAILEDAEQHSTEVKDGVHMWKTLGCSWKFDRTFSRVYSTLELALRIQEKQEYLDVDISDLDIFPLAFADESLKQRLEKRGKMFWKCRFQHFVSCNDDNSQDLDSSADERFMIDLMTYRELHEQQSEGQKSHVPEVFKDDLGPDTMKHEDPPDEKFIYLLLSSIKGFNLQRKRWADLQVDKMNDVVWNKKAFKSLVLEHKTKDLIQALISKQLDSEKSTDLIHGKGNGLILLLHAGLGTGKTLTAESVAEIPEKPLYRVTCGDIGTEPEQSSRVL

Foldseek 3Di:
DVVLVVLVVVQWDFPVNPQVQDDQQFWKWAADPNDIAIFHFHDRKAFWAEDDPPDDDDDFDPDDVRLVVVQVVSRVPDDDDHDQQKTKIKTWTWFWDDQLAIDITIDIDMWIDRDDPVCRPPIDRQVVTSMGTPVSDDPVVLVLLLLLLLLVLVLSAWAKKFFDDPPPPPPPPPDRFIWIRHSPVVCVLVVVVVVPDDDPDPPPDDHPPDDVQSPDSDHPDPSNSSRDDQWGWIQGLVVLDIDIDGSSRIDHDDFDLCLLVPQPDDPVVSVVLVVLVVVLVVVVVDVPPDPPPDSDDDDDDDDDPPNCPVSNVQNSCSNVVHGDRDDDPVQCDPDPVSNVNRD